Protein AF-Q08NF1-F1 (afdb_monomer_lite)

Structure (mmCIF, N/CA/C/O backbone):
data_AF-Q08NF1-F1
#
_entry.id   AF-Q08NF1-F1
#
loop_
_atom_site.group_PDB
_atom_site.id
_atom_site.type_symbol
_atom_site.label_atom_id
_atom_site.label_alt_id
_atom_site.label_comp_id
_atom_site.label_asym_id
_atom_site.label_entity_id
_atom_site.label_seq_id
_atom_site.pdbx_PDB_ins_code
_atom_site.Cartn_x
_atom_site.Cartn_y
_atom_site.Cartn_z
_atom_site.occupancy
_atom_site.B_iso_or_equiv
_atom_site.auth_seq_id
_atom_site.auth_comp_id
_atom_site.auth_asym_id
_atom_site.auth_atom_id
_atom_site.pdbx_PDB_model_num
ATOM 1 N N . MET A 1 1 ? -5.063 -12.507 13.139 1.00 79.06 1 MET A N 1
ATOM 2 C CA . MET A 1 1 ? -4.798 -11.196 12.507 1.00 79.06 1 MET A CA 1
ATOM 3 C C . MET A 1 1 ? -5.946 -10.701 11.626 1.00 79.06 1 MET A C 1
ATOM 5 O O . MET A 1 1 ? -6.365 -9.580 11.875 1.00 79.06 1 MET A O 1
ATOM 9 N N . PRO A 1 2 ? -6.517 -11.485 10.685 1.00 74.12 2 PRO A N 1
ATOM 10 C CA . PRO A 1 2 ? -7.585 -10.998 9.791 1.00 74.12 2 PRO A CA 1
ATOM 11 C C . PRO A 1 2 ? -8.770 -10.371 10.543 1.00 74.12 2 PRO A C 1
ATOM 13 O O . PRO A 1 2 ? -9.081 -9.204 10.351 1.00 74.12 2 PRO A O 1
ATOM 16 N N . LYS A 1 3 ? -9.292 -11.087 11.550 1.00 80.00 3 LYS A N 1
ATOM 17 C CA . LYS A 1 3 ? -10.371 -10.603 12.429 1.00 80.00 3 LYS A CA 1
ATOM 18 C C . LYS A 1 3 ? -10.041 -9.314 13.198 1.00 80.00 3 LYS A C 1
ATOM 20 O O . LYS A 1 3 ? -10.950 -8.591 13.577 1.00 80.00 3 LYS A O 1
ATOM 25 N N . LEU A 1 4 ? -8.760 -9.037 13.472 1.00 79.88 4 LEU A N 1
ATOM 26 C CA . LEU A 1 4 ? -8.350 -7.822 14.190 1.00 79.88 4 LEU A CA 1
ATOM 27 C C . LEU A 1 4 ? -8.355 -6.612 13.249 1.00 79.88 4 LEU A C 1
ATOM 29 O O . LEU A 1 4 ? -8.907 -5.574 13.600 1.00 79.88 4 LEU A O 1
ATOM 33 N N . LEU A 1 5 ? -7.797 -6.780 12.044 1.00 78.44 5 LEU A N 1
ATOM 34 C CA . LEU A 1 5 ? -7.823 -5.763 10.988 1.00 78.44 5 LEU A CA 1
ATOM 35 C C . LEU A 1 5 ? -9.255 -5.424 10.556 1.00 78.44 5 LEU A C 1
ATOM 37 O O . LEU A 1 5 ? -9.542 -4.272 10.262 1.00 78.44 5 LEU A O 1
ATOM 41 N N . GLU A 1 6 ? -10.157 -6.406 10.559 1.00 86.44 6 GLU A N 1
ATOM 42 C CA . GLU A 1 6 ? -11.576 -6.207 10.234 1.00 86.44 6 GLU A CA 1
ATOM 43 C C . GLU A 1 6 ? -12.362 -5.517 11.360 1.00 86.44 6 GLU A C 1
ATOM 45 O O . GLU A 1 6 ? -13.290 -4.757 11.089 1.00 86.44 6 GLU A O 1
ATOM 50 N N . ALA A 1 7 ? -11.994 -5.742 12.626 1.00 87.44 7 ALA A N 1
ATOM 51 C CA . ALA A 1 7 ? -12.702 -5.167 13.770 1.00 87.44 7 ALA A CA 1
ATOM 52 C C . ALA A 1 7 ? -12.366 -3.686 14.011 1.00 87.44 7 ALA A C 1
ATOM 54 O O . ALA A 1 7 ? -13.230 -2.916 14.434 1.00 87.44 7 ALA A O 1
ATOM 55 N N . PHE A 1 8 ? -11.122 -3.273 13.754 1.00 89.25 8 PHE A N 1
ATOM 56 C CA . PHE A 1 8 ? -10.662 -1.920 14.073 1.00 89.25 8 PHE A CA 1
ATOM 57 C C . PHE A 1 8 ? -11.445 -0.803 13.346 1.00 89.25 8 PHE A C 1
ATOM 59 O O . PHE A 1 8 ? -11.849 0.148 14.017 1.00 89.25 8 PHE A O 1
ATOM 66 N N . PRO A 1 9 ? -11.760 -0.901 12.035 1.00 90.00 9 PRO A N 1
ATOM 67 C CA . PRO A 1 9 ? -12.570 0.106 11.348 1.00 90.00 9 PRO A CA 1
ATOM 68 C C . PRO A 1 9 ? -13.959 0.318 11.958 1.00 90.00 9 PRO A C 1
ATOM 70 O O . PRO A 1 9 ? -14.413 1.457 12.060 1.00 90.00 9 PRO A O 1
ATOM 73 N N . ALA A 1 10 ? -14.617 -0.751 12.416 1.00 88.44 10 ALA A N 1
ATOM 74 C CA . ALA A 1 10 ? -15.920 -0.643 13.070 1.00 88.44 10 ALA A CA 1
ATOM 75 C C . ALA A 1 10 ? -15.822 0.106 14.411 1.00 88.44 10 ALA A C 1
ATOM 77 O O . ALA A 1 10 ? -16.660 0.958 14.710 1.00 88.44 10 ALA A O 1
ATOM 78 N N . LEU A 1 11 ? -14.767 -0.153 15.194 1.00 87.50 11 LEU A N 1
ATOM 79 C CA . LEU A 1 11 ? -14.497 0.584 16.433 1.00 87.50 11 LEU A CA 1
ATOM 80 C C . LEU A 1 11 ? -14.194 2.059 16.156 1.00 87.50 11 LEU A C 1
ATOM 82 O O . LEU A 1 11 ? -14.712 2.929 16.852 1.00 87.50 11 LEU A O 1
ATOM 86 N N . ALA A 1 12 ? -13.409 2.348 15.116 1.00 88.88 12 ALA A N 1
ATOM 87 C CA . ALA A 1 12 ? -13.078 3.714 14.731 1.00 88.88 12 ALA A CA 1
ATOM 88 C C . ALA A 1 12 ? -14.326 4.539 14.381 1.00 88.88 12 ALA A C 1
ATOM 90 O O . ALA A 1 12 ? -14.479 5.668 14.848 1.00 88.88 12 ALA A O 1
ATOM 91 N N . GLN A 1 13 ? -15.253 3.953 13.620 1.00 88.38 13 GLN A N 1
ATOM 92 C CA . GLN A 1 13 ? -16.535 4.584 13.301 1.00 88.38 13 GLN A CA 1
ATOM 93 C C . GLN A 1 13 ? -17.385 4.814 14.556 1.00 88.38 13 GLN A C 1
ATOM 95 O O . GLN A 1 13 ? -17.921 5.907 14.737 1.00 88.38 13 GLN A O 1
ATOM 100 N N . ALA A 1 14 ? -17.469 3.820 15.447 1.00 86.75 14 ALA A N 1
ATOM 101 C CA . ALA A 1 14 ? -18.217 3.940 16.697 1.00 86.75 14 ALA A CA 1
ATOM 102 C C . ALA A 1 14 ? -17.658 5.039 17.618 1.00 86.75 14 ALA A C 1
ATOM 104 O O . ALA A 1 14 ? -18.428 5.745 18.266 1.00 86.75 14 ALA A O 1
ATOM 105 N N . ILE A 1 15 ? -16.333 5.217 17.658 1.00 86.44 15 ILE A N 1
ATOM 106 C CA . ILE A 1 15 ? -15.679 6.290 18.421 1.00 86.44 15 ILE A CA 1
ATOM 107 C C . ILE A 1 15 ? -15.952 7.657 17.782 1.00 86.44 15 ILE A C 1
ATOM 109 O O . ILE A 1 15 ? -16.313 8.590 18.496 1.00 86.44 15 ILE A O 1
ATOM 113 N N . ARG A 1 16 ? -15.790 7.789 16.456 1.00 85.69 16 ARG A N 1
ATOM 114 C CA . ARG A 1 16 ? -15.903 9.086 15.764 1.00 85.69 16 ARG A CA 1
ATOM 115 C C . ARG A 1 16 ? -17.332 9.614 15.713 1.00 85.69 16 ARG A C 1
ATOM 117 O O . ARG A 1 16 ? -17.536 10.809 15.901 1.00 85.69 16 ARG A O 1
ATOM 124 N N . TYR A 1 17 ? -18.299 8.750 15.422 1.00 83.38 17 TYR A N 1
ATOM 125 C CA . TYR A 1 17 ? -19.695 9.155 15.235 1.00 83.38 17 TYR A CA 1
ATOM 126 C C . TYR A 1 17 ? -20.553 8.951 16.488 1.00 83.38 17 TYR A C 1
ATOM 128 O O . TYR A 1 17 ? -21.662 9.478 16.567 1.00 83.38 17 TYR A O 1
ATOM 136 N N . GLY A 1 18 ? -20.033 8.231 17.486 1.00 72.56 18 GLY A N 1
ATOM 137 C CA . GLY A 1 18 ? -20.757 7.909 18.706 1.00 72.56 18 GLY A CA 1
ATOM 138 C C . GLY A 1 18 ? -21.929 6.952 18.472 1.00 72.56 18 GLY A C 1
ATOM 139 O O . GLY A 1 18 ? -22.186 6.461 17.374 1.00 72.56 18 GLY A O 1
ATOM 140 N N . SER A 1 19 ? -22.661 6.675 19.547 1.00 64.50 19 SER A N 1
ATOM 141 C CA . SER A 1 19 ? -23.920 5.929 19.512 1.00 64.50 19 SER A CA 1
ATOM 142 C C . SER A 1 19 ? -25.080 6.886 19.761 1.00 64.50 19 SER A C 1
ATOM 144 O O . SER A 1 19 ? -24.990 7.751 20.634 1.00 64.50 19 SER A O 1
ATOM 146 N N . VAL A 1 20 ? -26.211 6.665 19.079 1.00 64.31 20 VAL A N 1
ATOM 147 C CA . VAL A 1 20 ? -27.485 7.389 19.290 1.00 64.31 20 VAL A CA 1
ATOM 148 C C . VAL A 1 20 ? -27.920 7.369 20.771 1.00 64.31 20 VA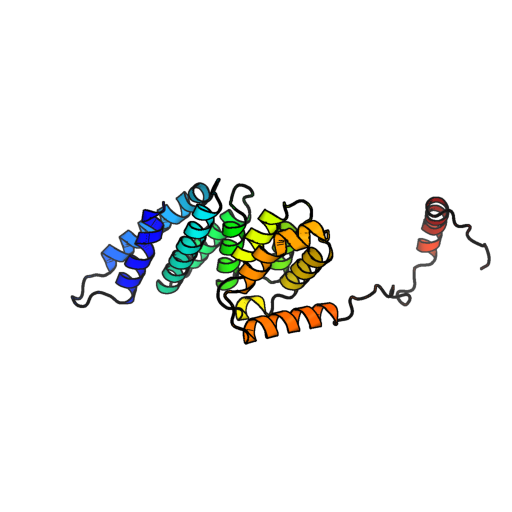L A C 1
ATOM 150 O O . VAL A 1 20 ? -28.697 8.210 21.208 1.00 64.31 20 VAL A O 1
ATOM 153 N N . ARG A 1 21 ? -27.391 6.429 21.570 1.00 65.50 21 ARG A N 1
ATOM 154 C CA . ARG A 1 21 ? -27.700 6.231 22.995 1.00 65.50 21 ARG A CA 1
ATOM 155 C C . ARG A 1 21 ? -26.688 6.857 23.975 1.00 65.50 21 ARG A C 1
ATOM 157 O O . ARG A 1 21 ? -26.685 6.457 25.132 1.00 65.50 21 ARG A O 1
ATOM 164 N N . GLN A 1 22 ? -25.825 7.787 23.542 1.00 61.44 22 GLN A N 1
ATOM 165 C CA . GLN A 1 22 ? -24.801 8.441 24.389 1.00 61.44 22 GLN A CA 1
ATOM 166 C C . GLN A 1 22 ? -23.898 7.453 25.159 1.00 61.44 22 GLN A C 1
ATOM 168 O O . GLN A 1 22 ? -23.538 7.676 26.314 1.00 61.44 22 GLN A O 1
ATOM 173 N N . THR A 1 23 ? -23.529 6.328 24.541 1.00 63.56 23 THR A N 1
ATOM 174 C CA . THR A 1 23 ? -22.590 5.383 25.162 1.00 63.56 23 THR A CA 1
ATOM 175 C C . THR A 1 23 ? -21.248 6.083 25.417 1.00 63.56 23 THR A C 1
ATOM 177 O O . THR A 1 23 ? -20.723 6.693 24.482 1.00 63.56 23 THR A O 1
ATOM 180 N N . PRO A 1 24 ? -20.666 5.993 26.631 1.00 69.38 24 PRO A N 1
ATOM 181 C CA . PRO A 1 24 ? -19.347 6.554 26.894 1.00 69.38 24 PRO A CA 1
ATOM 182 C C . PRO A 1 24 ? -18.331 5.947 25.922 1.00 69.38 24 PRO A C 1
ATOM 184 O O . PRO A 1 24 ? -18.188 4.727 25.853 1.00 69.38 24 PRO A O 1
ATOM 187 N N . THR A 1 25 ? -17.631 6.782 25.159 1.00 76.12 25 THR A N 1
ATOM 188 C CA . THR A 1 25 ? -16.652 6.341 24.150 1.00 76.12 25 THR A CA 1
ATOM 189 C C . THR A 1 25 ? -15.290 6.002 24.755 1.00 76.12 25 THR A C 1
ATOM 191 O O . THR A 1 25 ? -14.505 5.300 24.121 1.00 76.12 25 THR A O 1
ATOM 194 N N . ALA A 1 26 ? -15.015 6.420 25.996 1.00 79.94 26 ALA A N 1
ATOM 195 C CA . ALA A 1 26 ? -13.729 6.194 26.660 1.00 79.94 26 ALA A CA 1
ATOM 196 C C . ALA A 1 26 ? -13.347 4.700 26.815 1.00 79.94 26 ALA A C 1
ATOM 198 O O . ALA A 1 26 ? -12.222 4.350 26.459 1.00 79.94 26 ALA A O 1
ATOM 199 N N . PRO A 1 27 ? -14.241 3.779 27.240 1.00 83.62 27 PRO A N 1
ATOM 200 C CA . PRO A 1 27 ? -13.923 2.347 27.271 1.00 83.62 27 PRO A CA 1
ATOM 201 C C . PRO A 1 27 ? -13.645 1.761 25.880 1.00 83.62 27 PRO A C 1
ATOM 203 O O . PRO A 1 27 ? -12.798 0.886 25.729 1.00 83.62 27 PRO A O 1
ATOM 206 N N . ILE A 1 28 ? -14.342 2.255 24.852 1.00 84.25 28 ILE A N 1
ATOM 207 C CA . ILE A 1 28 ? -14.178 1.801 23.464 1.00 84.25 28 ILE A CA 1
ATOM 208 C C . ILE A 1 28 ? -12.826 2.269 22.915 1.00 84.25 28 ILE A C 1
ATOM 210 O O . ILE A 1 28 ? -12.147 1.504 22.232 1.00 84.25 28 ILE A O 1
ATOM 214 N N . LEU A 1 29 ? -12.406 3.489 23.260 1.00 84.94 29 LEU A N 1
ATOM 215 C CA . LEU A 1 29 ? -11.100 4.023 22.890 1.00 84.94 29 LEU A CA 1
ATOM 216 C C . LEU A 1 29 ? -9.958 3.182 23.477 1.00 84.94 29 LEU A C 1
ATOM 218 O O . LEU A 1 29 ? -9.062 2.800 22.733 1.00 84.94 29 LEU A O 1
ATOM 222 N N . ALA A 1 30 ? -10.033 2.807 24.758 1.00 86.75 30 ALA A N 1
ATOM 223 C CA . ALA A 1 30 ? -9.022 1.952 25.389 1.00 86.75 30 ALA A CA 1
ATOM 224 C C . ALA A 1 30 ? -8.914 0.569 24.713 1.00 86.75 30 ALA A C 1
ATOM 226 O O . ALA A 1 30 ? -7.819 0.044 24.507 1.00 86.75 30 ALA A O 1
ATOM 227 N N . ILE A 1 31 ? -10.049 -0.016 24.309 1.00 89.56 31 ILE A N 1
ATOM 228 C CA . ILE A 1 31 ? -10.067 -1.271 23.540 1.00 89.56 31 ILE A CA 1
ATOM 229 C C . ILE A 1 31 ? -9.430 -1.069 22.161 1.00 89.56 31 ILE A C 1
ATOM 231 O O . ILE A 1 31 ? -8.648 -1.913 21.719 1.00 89.56 31 ILE A O 1
ATOM 235 N N . ALA A 1 32 ? -9.750 0.033 21.479 1.00 88.75 32 ALA A N 1
ATOM 236 C CA . ALA A 1 32 ? -9.180 0.349 20.175 1.00 88.75 32 ALA A CA 1
ATOM 237 C C . ALA A 1 32 ? -7.658 0.550 20.254 1.00 88.75 32 ALA A C 1
ATOM 239 O O . ALA A 1 32 ? -6.950 0.057 19.384 1.00 88.75 32 ALA A O 1
ATOM 240 N N . GLU A 1 33 ? -7.142 1.192 21.304 1.00 89.62 33 GLU A N 1
ATOM 241 C CA . GLU A 1 33 ? -5.700 1.364 21.529 1.00 89.62 33 GLU A CA 1
ATOM 242 C C . GLU A 1 33 ? -4.986 0.025 21.721 1.00 89.62 33 GLU A C 1
ATOM 244 O O . GLU A 1 33 ? -4.057 -0.287 20.975 1.00 89.62 33 GLU A O 1
ATOM 249 N N . GLY A 1 34 ? -5.484 -0.832 22.619 1.00 91.25 34 GLY A N 1
ATOM 250 C CA . GLY A 1 34 ? -4.910 -2.168 22.803 1.00 91.25 34 GLY A CA 1
ATOM 251 C C . GLY A 1 34 ? -5.015 -3.046 21.547 1.00 91.25 34 GLY A C 1
ATOM 252 O O . GLY A 1 34 ? -4.134 -3.864 21.269 1.00 91.25 34 GLY A O 1
ATOM 253 N N . LEU A 1 35 ? -6.076 -2.885 20.748 1.00 92.44 35 LEU A N 1
ATOM 254 C CA . LEU A 1 35 ? -6.216 -3.575 19.465 1.00 92.44 35 LEU A CA 1
ATOM 255 C C . LEU A 1 35 ? -5.206 -3.057 18.434 1.00 92.44 35 LEU A C 1
ATOM 257 O O . LEU A 1 35 ? -4.596 -3.862 17.729 1.00 92.44 35 LEU A O 1
ATOM 261 N N . PHE A 1 36 ? -5.018 -1.740 18.363 1.00 93.56 36 PHE A N 1
ATOM 262 C CA . PHE A 1 36 ? -4.070 -1.092 17.465 1.00 93.56 36 PHE A CA 1
ATOM 263 C C . PHE A 1 36 ?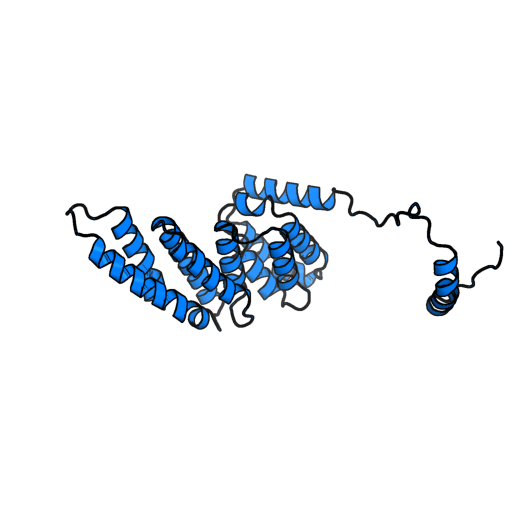 -2.647 -1.597 17.709 1.00 93.56 36 PHE A C 1
ATOM 265 O O . PHE A 1 36 ? -2.014 -2.085 16.776 1.00 93.56 36 PHE A O 1
ATOM 272 N N . GLU A 1 37 ? -2.181 -1.601 18.960 1.00 93.81 37 GLU A N 1
ATOM 273 C CA . GLU A 1 37 ? -0.849 -2.103 19.326 1.00 93.81 37 GLU A CA 1
ATOM 274 C C . GLU A 1 37 ? -0.638 -3.562 18.896 1.00 93.81 37 GLU A C 1
ATOM 276 O O . GLU A 1 37 ? 0.372 -3.911 18.281 1.00 93.81 37 GLU A O 1
ATOM 281 N N . ARG A 1 38 ? -1.628 -4.430 19.142 1.00 95.25 38 ARG A N 1
ATOM 282 C CA . ARG A 1 38 ? -1.570 -5.844 18.729 1.00 95.25 38 ARG A CA 1
ATOM 283 C C . ARG A 1 38 ? -1.528 -6.001 17.213 1.00 95.25 38 ARG A C 1
ATOM 285 O O . ARG A 1 38 ? -0.873 -6.924 16.719 1.00 95.25 38 ARG A O 1
ATOM 292 N N . ILE A 1 39 ? -2.225 -5.132 16.480 1.00 94.62 39 ILE A N 1
ATOM 293 C CA . ILE A 1 39 ? -2.157 -5.105 15.019 1.00 94.62 39 ILE A CA 1
ATOM 294 C C . ILE A 1 39 ? -0.754 -4.690 14.580 1.00 94.62 39 ILE A C 1
ATOM 296 O O . ILE A 1 39 ? -0.168 -5.416 13.784 1.00 94.62 39 ILE A O 1
ATOM 300 N N . LEU A 1 40 ? -0.183 -3.608 15.120 1.00 94.88 40 LEU A N 1
ATOM 301 C CA . LEU A 1 40 ? 1.167 -3.160 14.755 1.00 94.88 40 LEU A CA 1
ATOM 302 C C . LEU A 1 40 ? 2.215 -4.262 14.957 1.00 94.88 40 LEU A C 1
ATOM 304 O O . LEU A 1 40 ? 3.033 -4.507 14.072 1.00 94.88 40 LEU A O 1
ATOM 308 N N . ILE A 1 41 ? 2.149 -4.973 16.086 1.00 94.12 41 ILE A N 1
ATOM 309 C CA . ILE A 1 41 ? 3.086 -6.055 16.418 1.00 94.12 41 ILE A CA 1
ATOM 310 C C . ILE A 1 41 ? 2.924 -7.247 15.467 1.00 94.12 41 ILE A C 1
ATOM 312 O O . ILE A 1 41 ? 3.908 -7.809 14.985 1.00 94.12 41 ILE A O 1
ATOM 316 N N . GLY A 1 42 ? 1.686 -7.668 15.201 1.00 93.56 42 GLY A N 1
ATOM 317 C CA . GLY A 1 42 ? 1.432 -8.889 14.439 1.00 93.56 42 GLY A CA 1
ATOM 318 C C . GLY A 1 42 ? 1.325 -8.695 12.924 1.00 93.56 42 GLY A C 1
ATOM 319 O O . GLY A 1 42 ? 1.351 -9.686 12.190 1.00 93.56 42 GLY A O 1
ATOM 320 N N . LEU A 1 43 ? 1.197 -7.458 12.436 1.00 94.12 43 LEU A N 1
ATOM 321 C CA . LEU A 1 43 ? 1.021 -7.166 11.014 1.00 94.12 43 LEU A CA 1
ATOM 322 C C . LEU A 1 43 ? 2.171 -7.709 10.153 1.00 94.12 43 LEU A C 1
ATOM 324 O O . LEU A 1 43 ? 1.873 -8.383 9.165 1.00 94.12 43 LEU A O 1
ATOM 328 N N . PRO A 1 44 ? 3.457 -7.505 10.502 1.00 91.75 44 PRO A N 1
ATOM 329 C CA . PRO A 1 44 ? 4.543 -7.913 9.625 1.00 91.75 44 PRO A CA 1
ATOM 330 C C . PRO A 1 44 ? 4.609 -9.427 9.399 1.00 91.75 44 PRO A C 1
ATOM 332 O O . PRO A 1 44 ? 4.809 -9.856 8.268 1.00 91.75 44 PRO A O 1
ATOM 335 N N . GLY A 1 45 ? 4.388 -10.237 10.441 1.00 92.19 45 GLY A N 1
ATOM 336 C CA . GLY A 1 45 ? 4.339 -11.701 10.317 1.00 92.19 45 GLY A CA 1
ATOM 337 C C . GLY A 1 45 ? 3.071 -12.208 9.628 1.00 92.19 45 GLY A C 1
ATOM 338 O O . GLY A 1 45 ? 3.077 -13.248 8.987 1.00 92.19 45 GLY A O 1
ATOM 339 N N . ALA A 1 46 ? 1.972 -11.457 9.699 1.00 93.00 46 ALA A N 1
ATOM 340 C CA . ALA A 1 46 ? 0.742 -11.824 9.010 1.00 93.00 46 ALA A CA 1
ATOM 341 C C . ALA A 1 46 ? 0.763 -11.506 7.506 1.00 93.00 46 ALA A C 1
ATOM 343 O O . ALA A 1 46 ? -0.217 -11.822 6.830 1.00 93.00 46 ALA A O 1
ATOM 344 N N . CYS A 1 47 ? 1.786 -10.801 7.016 1.00 95.75 47 CYS A N 1
ATOM 345 C CA . CYS A 1 47 ? 1.939 -10.387 5.619 1.00 95.75 47 CYS A CA 1
ATOM 346 C C . CYS A 1 47 ? 3.010 -11.189 4.859 1.00 95.75 47 CYS A C 1
ATOM 348 O O . CYS A 1 47 ? 3.238 -10.920 3.682 1.00 95.75 47 CYS A O 1
ATOM 350 N N . THR A 1 48 ? 3.684 -12.138 5.510 1.00 94.06 48 THR A N 1
ATOM 351 C CA . THR A 1 48 ? 4.681 -13.006 4.867 1.00 94.06 48 THR A CA 1
ATOM 352 C C . THR A 1 48 ? 4.030 -14.226 4.227 1.00 94.06 48 THR A C 1
ATOM 354 O O . THR A 1 48 ? 3.044 -14.734 4.761 1.00 94.06 48 THR A O 1
ATOM 357 N N . SER A 1 49 ? 4.623 -14.724 3.138 1.00 91.50 49 SER A N 1
ATOM 358 C CA . SER A 1 49 ? 4.227 -15.983 2.478 1.00 91.50 49 SER A CA 1
ATOM 359 C C . SER A 1 49 ? 2.751 -16.037 2.058 1.00 91.50 49 SER A C 1
ATOM 361 O O . SER A 1 49 ? 2.103 -17.074 2.182 1.00 91.50 49 SER A O 1
ATOM 363 N N . LEU A 1 50 ? 2.213 -14.904 1.601 1.00 95.00 50 LEU A N 1
ATOM 364 C CA . LEU A 1 50 ? 0.870 -14.830 1.028 1.00 95.00 50 LEU A CA 1
ATOM 365 C C . LEU A 1 50 ? 0.904 -15.270 -0.439 1.00 95.00 50 LEU A C 1
ATOM 367 O O . LEU A 1 50 ? 1.834 -14.905 -1.160 1.00 95.00 50 LEU A O 1
ATOM 371 N N . ASP A 1 51 ? -0.124 -15.997 -0.864 1.00 94.94 51 ASP A N 1
ATOM 372 C CA . ASP A 1 51 ? -0.453 -16.162 -2.281 1.00 94.94 51 ASP A CA 1
ATOM 373 C C . ASP A 1 51 ? -1.147 -14.901 -2.840 1.00 94.94 51 ASP A C 1
ATOM 375 O O . ASP A 1 51 ? -1.392 -13.931 -2.110 1.00 94.94 51 ASP A O 1
ATOM 379 N N . ASP A 1 52 ? -1.446 -14.903 -4.142 1.00 92.31 52 ASP A N 1
ATOM 380 C CA . ASP A 1 52 ? -2.048 -13.762 -4.841 1.00 92.31 52 ASP A CA 1
ATOM 381 C C . ASP A 1 52 ? -3.400 -13.346 -4.232 1.00 92.31 52 ASP A C 1
ATOM 383 O O . ASP A 1 52 ? -3.629 -12.162 -3.953 1.00 92.31 52 ASP A O 1
ATOM 387 N N . ASP A 1 53 ? -4.290 -14.305 -3.966 1.00 94.81 53 ASP A N 1
ATOM 388 C CA . ASP A 1 53 ? -5.631 -14.040 -3.433 1.00 94.81 53 ASP A CA 1
ATOM 389 C C . ASP A 1 53 ? -5.565 -13.476 -2.006 1.00 94.81 53 ASP A C 1
ATOM 391 O O . ASP A 1 53 ? -6.203 -12.462 -1.684 1.00 94.81 53 ASP A O 1
ATOM 395 N N . ALA A 1 54 ? -4.732 -14.070 -1.148 1.00 96.00 54 ALA A N 1
ATOM 396 C CA . ALA A 1 54 ? -4.509 -13.586 0.206 1.00 96.00 54 ALA A CA 1
ATOM 397 C C . ALA A 1 54 ? -3.820 -12.212 0.211 1.00 96.00 54 ALA A C 1
ATOM 399 O O . ALA A 1 54 ? -4.114 -11.377 1.076 1.00 96.00 54 ALA A O 1
ATOM 400 N N . ALA A 1 55 ? -2.941 -11.931 -0.756 1.00 96.25 55 ALA A N 1
ATOM 401 C CA . ALA A 1 55 ? -2.339 -10.615 -0.933 1.00 96.25 55 ALA A CA 1
ATOM 402 C C . ALA A 1 55 ? -3.387 -9.560 -1.320 1.00 96.25 55 ALA A C 1
ATOM 404 O O . ALA A 1 55 ? -3.386 -8.462 -0.751 1.00 96.25 55 ALA A O 1
ATOM 405 N N . HIS A 1 56 ? -4.322 -9.889 -2.217 1.00 94.69 56 HIS A N 1
ATOM 406 C CA . HIS A 1 56 ? -5.435 -9.006 -2.574 1.00 94.69 56 HIS A CA 1
ATOM 407 C C . HIS A 1 56 ? -6.346 -8.714 -1.378 1.00 94.69 56 HIS A C 1
ATOM 409 O O . HIS A 1 56 ? -6.653 -7.546 -1.115 1.00 94.69 56 HIS A O 1
ATOM 415 N N . GLN A 1 57 ? -6.719 -9.737 -0.604 1.00 95.69 57 GLN A N 1
ATOM 416 C CA . GLN A 1 57 ? -7.492 -9.545 0.625 1.00 95.69 57 GLN A CA 1
ATOM 417 C C . GLN A 1 57 ? -6.727 -8.674 1.632 1.00 95.69 57 GLN A C 1
ATOM 419 O O . GLN A 1 57 ? -7.296 -7.764 2.244 1.00 95.69 57 GLN A O 1
ATOM 424 N N . ARG A 1 58 ? -5.416 -8.905 1.786 1.00 95.88 58 ARG A N 1
ATOM 425 C CA . ARG A 1 58 ? -4.588 -8.125 2.708 1.00 95.88 58 ARG A CA 1
ATOM 426 C C . ARG A 1 58 ? -4.472 -6.666 2.287 1.00 95.88 58 ARG A C 1
ATOM 428 O O . ARG A 1 58 ? -4.512 -5.794 3.153 1.00 95.88 58 ARG A O 1
ATOM 435 N N . ARG A 1 59 ? -4.367 -6.380 0.987 1.00 95.81 59 ARG A N 1
ATOM 436 C CA . ARG A 1 59 ? -4.391 -5.005 0.465 1.00 95.81 59 ARG A CA 1
ATOM 437 C C . ARG A 1 59 ? -5.648 -4.263 0.919 1.00 95.81 59 ARG A C 1
ATOM 439 O O . ARG A 1 59 ? -5.542 -3.118 1.353 1.00 95.81 59 ARG A O 1
ATOM 446 N N . GLU A 1 60 ? -6.810 -4.906 0.850 1.00 95.31 60 GLU A N 1
ATOM 447 C CA . GLU A 1 60 ? -8.071 -4.275 1.251 1.00 95.31 60 GLU A CA 1
ATOM 448 C C . GLU A 1 60 ? -8.144 -4.040 2.765 1.00 95.31 60 GLU A C 1
ATOM 450 O O . GLU A 1 60 ? -8.476 -2.944 3.215 1.00 95.31 60 GLU A O 1
ATOM 455 N N . GLN A 1 61 ? -7.715 -5.020 3.563 1.00 95.62 61 GLN A N 1
ATOM 456 C CA . GLN A 1 61 ? -7.619 -4.873 5.018 1.00 95.62 61 GLN A CA 1
ATOM 457 C C . GLN A 1 61 ? -6.680 -3.724 5.426 1.00 95.62 61 GLN A C 1
ATOM 459 O O . GLN A 1 61 ? -7.004 -2.954 6.331 1.00 95.62 61 GLN A O 1
ATOM 464 N N . LEU A 1 62 ? -5.536 -3.567 4.748 1.00 96.38 62 LEU A N 1
ATOM 465 C CA . LEU A 1 62 ? -4.612 -2.452 4.984 1.00 96.38 62 LEU A CA 1
ATOM 466 C C . LEU A 1 62 ? -5.243 -1.097 4.647 1.00 96.38 62 LEU A C 1
ATOM 468 O O . LEU A 1 62 ? -5.045 -0.136 5.390 1.00 96.38 62 LEU A O 1
ATOM 472 N N . ARG A 1 63 ? -6.016 -1.016 3.559 1.00 95.25 63 ARG A N 1
ATOM 473 C CA . ARG A 1 63 ? -6.724 0.208 3.163 1.00 95.25 63 ARG A CA 1
ATOM 474 C C . ARG A 1 63 ? -7.791 0.596 4.185 1.00 95.25 63 ARG A C 1
ATOM 476 O O . ARG A 1 63 ? -7.835 1.751 4.604 1.00 95.25 63 ARG A O 1
ATOM 483 N N . ALA A 1 64 ? -8.605 -0.363 4.622 1.00 94.94 64 ALA A N 1
ATOM 484 C CA . ALA A 1 64 ? -9.624 -0.138 5.645 1.00 94.94 64 ALA A CA 1
ATOM 485 C C . ALA A 1 64 ? -9.001 0.310 6.977 1.00 94.94 64 ALA A C 1
ATOM 487 O O . ALA A 1 64 ? -9.469 1.266 7.597 1.00 94.94 64 ALA A O 1
ATOM 488 N N . MET A 1 65 ? -7.899 -0.330 7.381 1.00 94.69 65 MET A N 1
ATOM 489 C CA . MET A 1 65 ? -7.132 0.052 8.566 1.00 94.69 65 MET A CA 1
ATOM 490 C C . MET A 1 65 ? -6.574 1.474 8.447 1.00 94.69 65 MET A C 1
ATOM 492 O O . MET A 1 65 ? -6.702 2.268 9.374 1.00 94.69 65 MET A O 1
ATOM 496 N N . HIS A 1 66 ? -5.999 1.824 7.296 1.00 94.81 66 HIS A N 1
ATOM 497 C CA . HIS A 1 66 ? -5.462 3.158 7.055 1.00 94.81 66 HIS A CA 1
ATOM 498 C C . HIS A 1 66 ? -6.537 4.250 7.162 1.00 94.81 66 HIS A C 1
ATOM 500 O O . HIS A 1 66 ? -6.323 5.250 7.846 1.00 94.81 66 HIS A O 1
ATOM 506 N N . ALA A 1 67 ? -7.714 4.027 6.568 1.00 93.19 67 ALA A N 1
ATOM 507 C CA . ALA A 1 67 ? -8.850 4.938 6.690 1.00 93.19 67 ALA A CA 1
ATOM 508 C C . ALA A 1 67 ? -9.323 5.083 8.148 1.00 93.19 67 ALA A C 1
ATOM 510 O O . ALA A 1 67 ? -9.620 6.187 8.599 1.00 93.19 67 ALA A O 1
ATOM 511 N N . ALA A 1 68 ? -9.344 3.985 8.908 1.00 93.06 68 ALA A N 1
ATOM 512 C CA . ALA A 1 68 ? -9.708 3.995 10.322 1.00 93.06 68 ALA A CA 1
ATOM 513 C C . ALA A 1 68 ? -8.701 4.768 11.193 1.00 93.06 68 ALA A C 1
ATOM 515 O O . ALA A 1 68 ? -9.104 5.510 12.086 1.00 93.06 68 ALA A O 1
ATOM 516 N N . VAL A 1 69 ? -7.398 4.633 10.917 1.00 92.69 69 VAL A N 1
ATOM 517 C CA . VAL A 1 69 ? -6.343 5.407 11.594 1.00 92.69 69 VAL A CA 1
ATOM 518 C C . VAL A 1 69 ? -6.493 6.899 11.298 1.00 92.69 69 VAL A C 1
ATOM 520 O O . VAL A 1 69 ? -6.427 7.703 12.225 1.00 92.69 69 VAL A O 1
ATOM 523 N N . ALA A 1 70 ? -6.751 7.269 10.040 1.00 90.56 70 ALA A N 1
ATOM 524 C CA . ALA A 1 70 ? -6.987 8.660 9.655 1.00 90.56 70 ALA A CA 1
ATOM 525 C C . ALA A 1 70 ? -8.242 9.253 10.327 1.00 90.56 70 ALA A C 1
ATOM 527 O O . ALA A 1 70 ? -8.248 10.425 10.696 1.00 90.56 70 ALA A O 1
ATOM 528 N N . LEU A 1 71 ? -9.286 8.441 10.532 1.00 90.12 71 LEU A N 1
ATOM 529 C CA . LEU A 1 71 ? -10.544 8.862 11.158 1.00 90.12 71 LEU A CA 1
ATOM 530 C C . LEU A 1 71 ? -10.397 9.219 12.648 1.00 90.12 71 LEU A C 1
ATOM 532 O O . LEU A 1 71 ? -11.122 10.076 13.152 1.00 90.12 71 LEU A O 1
ATOM 536 N N . LEU A 1 72 ? -9.491 8.543 13.358 1.00 85.56 72 LEU A N 1
ATOM 537 C CA . LEU A 1 72 ? -9.320 8.650 14.811 1.00 85.56 72 LEU A CA 1
ATOM 538 C C . LEU A 1 72 ? -8.341 9.744 15.264 1.00 85.56 72 LEU A C 1
ATOM 540 O O . LEU A 1 72 ? -7.920 9.687 16.416 1.00 85.56 72 LEU A O 1
ATOM 544 N N . GLU A 1 73 ? -7.988 10.688 14.380 1.00 70.50 73 GLU A N 1
ATOM 545 C CA . GLU A 1 73 ? -7.218 11.926 14.630 1.00 70.50 73 GLU A CA 1
ATOM 546 C C . GLU A 1 73 ? -6.255 11.861 15.843 1.00 70.50 73 GLU A C 1
ATOM 548 O O . GLU A 1 73 ? -6.639 12.061 16.993 1.00 70.50 73 GLU A O 1
ATOM 553 N N . GLY A 1 74 ? -4.965 11.606 15.598 1.00 66.56 74 GLY A N 1
ATOM 554 C CA . GLY A 1 74 ? -3.935 11.612 16.643 1.00 66.56 74 GLY A CA 1
ATOM 555 C C . GLY A 1 74 ? -2.546 11.318 16.077 1.00 66.56 74 GLY A C 1
ATOM 556 O O . GLY A 1 74 ? -2.361 10.313 15.391 1.00 66.56 74 GLY A O 1
ATOM 557 N N . GLY A 1 75 ? -1.575 12.198 16.348 1.00 67.31 75 GLY A N 1
ATOM 558 C CA . GLY A 1 75 ? -0.257 12.177 15.694 1.00 67.31 75 GLY A CA 1
ATOM 559 C C . GLY A 1 75 ? 0.516 10.868 15.881 1.00 67.31 75 GLY A C 1
ATOM 560 O O . GLY A 1 75 ? 1.007 10.299 14.909 1.00 67.31 75 GLY A O 1
ATOM 561 N N . THR A 1 76 ? 0.532 10.323 17.100 1.00 82.38 76 THR A N 1
ATOM 562 C CA . THR A 1 76 ? 1.304 9.111 17.424 1.00 82.38 76 THR A CA 1
ATOM 563 C C . THR A 1 76 ? 0.819 7.872 16.664 1.00 82.38 76 THR A C 1
ATOM 565 O O . THR A 1 76 ? 1.637 7.116 16.147 1.00 82.38 76 THR A O 1
ATOM 568 N N . ARG A 1 77 ? -0.500 7.684 16.482 1.00 89.25 77 ARG A N 1
ATOM 569 C CA . ARG A 1 77 ? -1.030 6.532 15.718 1.00 89.25 77 ARG A CA 1
ATOM 570 C C . ARG A 1 77 ? -0.665 6.595 14.241 1.00 89.25 77 ARG A C 1
ATOM 572 O O . ARG A 1 77 ? -0.371 5.558 13.653 1.00 89.25 77 ARG A O 1
ATOM 579 N N . ALA A 1 78 ? -0.687 7.780 13.633 1.00 89.44 78 ALA A N 1
ATOM 580 C CA . ALA A 1 78 ? -0.309 7.934 12.230 1.00 89.44 78 ALA A CA 1
ATOM 581 C C . ALA A 1 78 ? 1.180 7.608 12.014 1.00 89.44 78 ALA A C 1
ATOM 583 O O . ALA A 1 78 ? 1.528 6.916 11.055 1.00 89.44 78 ALA A O 1
ATOM 584 N N . GLU A 1 79 ? 2.043 8.047 12.932 1.00 91.06 79 GLU A N 1
ATOM 585 C CA . GLU A 1 79 ? 3.476 7.741 12.913 1.00 91.06 79 GLU A CA 1
ATOM 586 C C . GLU A 1 79 ? 3.748 6.246 13.110 1.00 91.06 79 GLU A C 1
ATOM 588 O O . GLU A 1 79 ? 4.483 5.643 12.327 1.00 91.06 79 GLU A O 1
ATOM 593 N N . ASP A 1 80 ? 3.127 5.620 14.109 1.00 93.88 80 ASP A N 1
ATOM 594 C CA . ASP A 1 80 ? 3.337 4.199 14.393 1.00 93.88 80 ASP A CA 1
ATOM 595 C C . ASP A 1 80 ? 2.758 3.299 13.296 1.00 93.88 80 ASP A C 1
ATOM 597 O O . ASP A 1 80 ? 3.373 2.299 12.912 1.00 93.88 80 ASP A O 1
ATOM 601 N N . TRP A 1 81 ? 1.630 3.697 12.701 1.00 95.38 81 TRP A N 1
ATOM 602 C CA . TRP A 1 81 ? 1.100 3.053 11.503 1.00 95.38 81 TRP A CA 1
ATOM 603 C C . TRP A 1 81 ? 2.067 3.175 10.319 1.00 95.38 81 TRP A C 1
ATOM 605 O O . TRP A 1 81 ? 2.354 2.176 9.658 1.00 95.38 81 TRP A O 1
ATOM 615 N N . SER A 1 82 ? 2.629 4.365 10.076 1.00 94.06 82 SER A N 1
ATOM 616 C CA . SER A 1 82 ? 3.633 4.580 9.025 1.00 94.06 82 SER A CA 1
ATOM 617 C C . SER A 1 82 ? 4.864 3.683 9.213 1.00 94.06 82 SER A C 1
ATOM 619 O O . SER A 1 82 ? 5.314 3.058 8.249 1.00 94.06 82 SER A O 1
ATOM 621 N N . LYS A 1 83 ? 5.367 3.540 10.449 1.00 94.69 83 LYS A N 1
ATOM 622 C CA . LYS A 1 83 ? 6.489 2.639 10.781 1.00 94.69 83 LYS A CA 1
ATOM 623 C C . LYS A 1 83 ? 6.149 1.170 10.513 1.00 94.69 83 LYS A C 1
ATOM 625 O O . LYS A 1 83 ? 6.965 0.437 9.956 1.00 94.69 83 LYS A O 1
ATOM 630 N N . ALA A 1 84 ? 4.942 0.725 10.866 1.00 95.81 84 ALA A N 1
ATOM 631 C CA . ALA A 1 84 ? 4.510 -0.643 10.577 1.00 95.81 84 ALA A CA 1
ATOM 632 C C . ALA A 1 84 ? 4.428 -0.912 9.065 1.00 95.81 84 ALA A C 1
ATOM 634 O O . ALA A 1 84 ? 4.889 -1.956 8.598 1.00 95.81 84 ALA A O 1
ATOM 635 N N . LEU A 1 85 ? 3.907 0.045 8.288 1.00 97.00 85 LEU A N 1
ATOM 636 C CA . LEU A 1 85 ? 3.883 -0.027 6.826 1.00 97.00 85 LEU A CA 1
ATOM 637 C C . LEU A 1 85 ? 5.295 -0.028 6.228 1.00 97.00 85 LEU A C 1
ATOM 639 O O . LEU A 1 85 ? 5.566 -0.781 5.295 1.00 97.00 85 LEU A O 1
ATOM 643 N N . GLU A 1 86 ? 6.215 0.770 6.770 1.00 95.94 86 GLU A N 1
ATOM 644 C CA . GLU A 1 86 ? 7.617 0.779 6.347 1.00 95.94 86 GLU A CA 1
ATOM 645 C C . GLU A 1 86 ? 8.254 -0.603 6.491 1.00 95.94 86 GLU A C 1
ATOM 647 O O . GLU A 1 86 ? 8.855 -1.108 5.536 1.00 95.94 86 GLU A O 1
ATOM 652 N N . GLY A 1 87 ? 8.025 -1.259 7.630 1.00 95.19 87 GLY A N 1
ATOM 653 C CA . GLY A 1 87 ? 8.480 -2.624 7.868 1.00 95.19 87 GLY A CA 1
ATOM 654 C C . GLY A 1 87 ? 7.964 -3.632 6.836 1.00 95.19 87 GLY A C 1
ATOM 655 O O . GLY A 1 87 ? 8.659 -4.605 6.552 1.00 95.19 87 GLY A O 1
ATOM 656 N N . LEU A 1 88 ? 6.790 -3.404 6.235 1.00 96.25 88 LEU A N 1
ATOM 657 C CA . LEU A 1 88 ? 6.284 -4.231 5.134 1.00 96.25 88 LEU A CA 1
ATOM 658 C C . LEU A 1 88 ? 7.016 -3.947 3.821 1.00 96.25 88 LEU A C 1
ATOM 660 O O . LEU A 1 88 ? 7.372 -4.885 3.117 1.00 96.25 88 LEU A O 1
ATOM 664 N N . THR A 1 89 ? 7.278 -2.677 3.495 1.00 94.56 89 THR A N 1
ATOM 665 C CA . THR A 1 89 ? 7.917 -2.292 2.219 1.00 94.56 89 THR A CA 1
ATOM 666 C C . THR A 1 89 ? 9.322 -2.877 2.033 1.00 94.56 89 THR A C 1
ATOM 668 O O . THR A 1 89 ? 9.729 -3.167 0.903 1.00 94.56 89 THR A O 1
ATOM 671 N N . GLN A 1 90 ? 10.047 -3.080 3.137 1.00 88.25 90 GLN A N 1
ATOM 672 C CA . GLN A 1 90 ? 11.456 -3.484 3.151 1.00 88.25 90 GLN A CA 1
ATOM 673 C C . GLN A 1 90 ? 11.682 -5.005 3.172 1.00 88.25 90 GLN A C 1
ATOM 675 O O . GLN A 1 90 ? 12.822 -5.439 3.033 1.00 88.25 90 GLN A O 1
ATOM 680 N N . ARG A 1 91 ? 10.636 -5.820 3.361 1.00 91.25 91 ARG A N 1
ATOM 681 C CA . ARG A 1 91 ? 10.761 -7.277 3.521 1.00 91.25 91 ARG A CA 1
ATOM 682 C C . ARG A 1 91 ? 10.470 -8.011 2.220 1.00 91.25 91 ARG A C 1
ATOM 684 O O . ARG A 1 91 ? 9.328 -8.018 1.775 1.00 91.25 91 ARG A O 1
ATOM 691 N N . ASP A 1 92 ? 11.461 -8.717 1.690 1.00 87.88 92 ASP A N 1
ATOM 692 C CA . ASP A 1 92 ? 11.313 -9.474 0.437 1.00 87.88 92 ASP A CA 1
ATOM 693 C C . ASP A 1 92 ? 10.373 -10.691 0.579 1.00 87.88 92 ASP A C 1
ATOM 695 O O . ASP A 1 92 ? 9.749 -11.111 -0.384 1.00 87.88 92 ASP A O 1
ATOM 699 N N . ALA A 1 93 ? 10.179 -11.213 1.798 1.00 92.25 93 ALA A N 1
ATOM 700 C CA . ALA A 1 93 ? 9.209 -12.283 2.077 1.00 92.25 93 ALA A CA 1
ATOM 701 C C . ALA A 1 93 ? 7.732 -11.823 2.048 1.00 92.25 93 ALA A C 1
ATOM 703 O O . ALA A 1 93 ? 6.823 -12.641 2.226 1.00 92.25 93 ALA A O 1
ATOM 704 N N . VAL A 1 94 ? 7.479 -10.517 1.902 1.00 95.88 94 VAL A N 1
ATOM 705 C CA . VAL A 1 94 ? 6.132 -9.947 1.769 1.00 95.88 94 VAL A CA 1
ATOM 706 C C . VAL A 1 94 ? 5.788 -9.846 0.290 1.00 95.88 94 VAL A C 1
ATOM 708 O O . VAL A 1 94 ? 6.572 -9.333 -0.502 1.00 95.88 94 VAL A O 1
ATOM 711 N N . HIS A 1 95 ? 4.579 -10.271 -0.067 1.00 96.19 95 HIS A N 1
ATOM 712 C CA . HIS A 1 95 ? 4.102 -10.246 -1.447 1.00 96.19 95 HIS A CA 1
ATOM 713 C C . HIS A 1 95 ? 4.225 -8.850 -2.089 1.00 96.19 95 HIS A C 1
ATOM 715 O O . HIS A 1 95 ? 3.856 -7.847 -1.464 1.00 96.19 95 HIS A O 1
ATOM 721 N N . GLY A 1 96 ? 4.670 -8.782 -3.352 1.00 95.31 96 GLY A N 1
ATOM 722 C CA . GLY A 1 96 ? 4.898 -7.527 -4.084 1.00 95.31 96 GLY A CA 1
ATOM 723 C C . GLY A 1 96 ? 3.705 -6.568 -4.014 1.00 95.31 96 GLY A C 1
ATOM 724 O O . GLY A 1 96 ? 3.863 -5.408 -3.635 1.00 95.31 96 GLY A O 1
ATOM 725 N N . LEU A 1 97 ? 2.489 -7.080 -4.240 1.00 95.88 97 LEU A N 1
ATOM 726 C CA . LEU A 1 97 ? 1.235 -6.318 -4.127 1.00 95.88 97 LEU A CA 1
ATOM 727 C C . LEU A 1 97 ? 1.043 -5.640 -2.760 1.00 95.88 97 LEU A C 1
ATOM 729 O O . LEU A 1 97 ? 0.646 -4.476 -2.688 1.00 95.88 97 LEU A O 1
ATOM 733 N N . VAL A 1 98 ? 1.351 -6.339 -1.665 1.00 97.38 98 VAL A N 1
ATOM 734 C CA . VAL A 1 98 ? 1.221 -5.794 -0.304 1.00 97.38 98 VAL A CA 1
ATOM 735 C C . VAL A 1 98 ? 2.308 -4.756 -0.033 1.00 97.38 98 VAL A C 1
ATOM 737 O O . VAL A 1 98 ? 2.024 -3.725 0.575 1.00 97.38 98 VAL A O 1
ATOM 740 N N . ARG A 1 99 ? 3.533 -4.976 -0.528 1.00 97.31 99 ARG A N 1
ATOM 741 C CA . ARG A 1 99 ? 4.636 -4.004 -0.431 1.00 97.31 99 ARG A CA 1
ATOM 742 C C . ARG A 1 99 ? 4.309 -2.705 -1.167 1.00 97.31 99 ARG A C 1
ATOM 744 O O . ARG A 1 99 ? 4.495 -1.628 -0.602 1.00 97.31 99 ARG A O 1
ATOM 751 N N . GLY A 1 100 ? 3.785 -2.800 -2.390 1.00 96.81 100 GLY A N 1
ATOM 752 C CA . GLY A 1 100 ? 3.346 -1.646 -3.174 1.00 96.81 100 GLY A CA 1
ATOM 753 C C . GLY A 1 100 ? 2.211 -0.888 -2.486 1.00 96.81 100 GLY A C 1
ATOM 754 O O . GLY A 1 100 ? 2.279 0.331 -2.335 1.00 96.81 100 GLY A O 1
ATOM 755 N N . ALA A 1 101 ? 1.209 -1.610 -1.976 1.00 97.12 101 ALA A N 1
ATOM 756 C CA . ALA A 1 101 ? 0.101 -1.013 -1.236 1.00 97.12 101 ALA A CA 1
ATOM 757 C C . ALA A 1 101 ? 0.567 -0.316 0.051 1.00 97.12 101 ALA A C 1
ATOM 759 O O . ALA A 1 101 ? 0.159 0.809 0.323 1.00 97.12 101 ALA A O 1
ATOM 760 N N . ALA A 1 102 ? 1.462 -0.935 0.824 1.00 97.50 102 ALA A N 1
ATOM 761 C CA . ALA A 1 102 ? 2.015 -0.320 2.026 1.00 97.50 102 ALA A CA 1
ATOM 762 C C . ALA A 1 102 ? 2.785 0.970 1.704 1.00 97.50 102 ALA A C 1
ATOM 764 O O . ALA A 1 102 ? 2.618 1.975 2.395 1.00 97.50 102 ALA A O 1
ATOM 765 N N . LEU A 1 103 ? 3.573 0.972 0.622 1.00 97.00 103 LEU A N 1
ATOM 766 C CA . LEU A 1 103 ? 4.257 2.173 0.151 1.00 97.00 103 LEU A CA 1
ATOM 767 C C . LEU A 1 103 ? 3.261 3.262 -0.260 1.00 97.00 103 LEU A C 1
ATOM 769 O O . LEU A 1 103 ? 3.424 4.410 0.143 1.00 97.00 103 LEU A O 1
ATOM 773 N N . ARG A 1 104 ? 2.198 2.905 -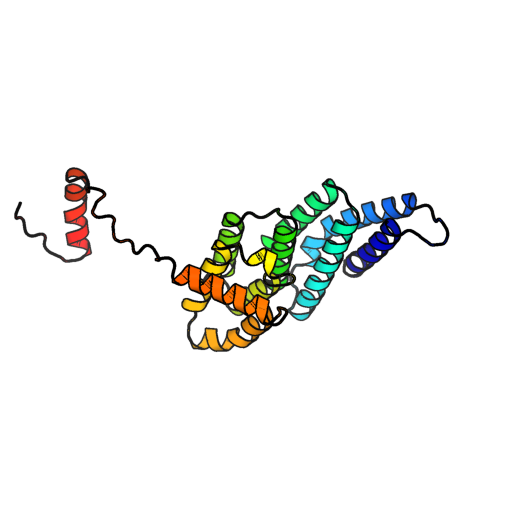0.991 1.00 96.00 104 ARG A N 1
ATOM 774 C CA . ARG A 1 104 ? 1.138 3.843 -1.377 1.00 96.00 104 ARG A CA 1
ATOM 775 C C . ARG A 1 104 ? 0.513 4.537 -0.169 1.00 96.00 104 ARG A C 1
ATOM 777 O O . ARG A 1 104 ? 0.406 5.760 -0.167 1.00 96.00 104 ARG A O 1
ATOM 784 N N . LEU A 1 105 ? 0.157 3.782 0.867 1.00 95.88 105 LEU A N 1
ATOM 785 C CA . LEU A 1 105 ? -0.435 4.338 2.089 1.00 95.88 105 LEU A CA 1
ATOM 786 C C . LEU A 1 105 ? 0.546 5.271 2.824 1.00 95.88 105 LEU A C 1
ATOM 788 O O . LEU A 1 105 ? 0.142 6.300 3.356 1.00 95.88 105 LEU A O 1
ATOM 792 N N . ARG A 1 106 ? 1.855 4.982 2.804 1.00 95.12 106 ARG A N 1
ATOM 793 C CA . ARG A 1 106 ? 2.869 5.910 3.344 1.00 95.12 106 ARG A CA 1
ATOM 794 C C . ARG A 1 106 ? 2.991 7.200 2.529 1.00 95.12 106 ARG A C 1
ATOM 796 O O . ARG A 1 106 ? 3.212 8.261 3.112 1.00 95.12 106 ARG A O 1
ATOM 803 N N . VAL A 1 107 ? 2.853 7.125 1.203 1.00 94.44 107 VAL A N 1
ATOM 804 C CA . VAL A 1 107 ? 2.819 8.316 0.336 1.00 94.44 107 VAL A CA 1
ATOM 805 C C . VAL A 1 107 ? 1.581 9.165 0.650 1.00 94.44 107 VAL A C 1
ATOM 807 O O . VAL A 1 107 ? 1.700 10.385 0.728 1.00 94.44 107 VAL A O 1
ATOM 810 N N . GLU A 1 108 ? 0.423 8.543 0.894 1.00 93.06 108 GLU A N 1
ATOM 811 C CA . GLU A 1 108 ? -0.811 9.236 1.309 1.00 93.06 108 GLU A CA 1
ATOM 812 C C . GLU A 1 108 ? -0.666 9.937 2.668 1.00 93.06 108 GLU A C 1
ATOM 814 O O . GLU A 1 108 ? -1.164 11.047 2.837 1.00 93.06 108 GLU A O 1
ATOM 819 N N . LEU A 1 109 ? 0.098 9.355 3.601 1.00 92.06 109 LEU A N 1
ATOM 820 C CA . LEU A 1 109 ? 0.470 9.999 4.870 1.00 92.06 109 LEU A CA 1
ATOM 821 C C . LEU A 1 109 ? 1.474 11.158 4.716 1.00 92.06 109 LEU A C 1
ATOM 823 O O . LEU A 1 109 ? 1.835 11.782 5.714 1.00 92.06 109 LEU A O 1
ATOM 827 N N . GLY A 1 110 ? 1.988 11.420 3.509 1.00 91.19 110 GLY A N 1
ATOM 828 C CA . GLY A 1 110 ? 3.028 12.427 3.269 1.00 91.19 110 GLY A CA 1
ATOM 829 C C . GLY A 1 110 ? 4.404 12.053 3.835 1.00 91.19 110 GLY A C 1
ATOM 830 O O . GLY A 1 110 ? 5.274 12.910 3.952 1.00 91.19 110 GLY A O 1
ATOM 831 N N . GLN A 1 111 ? 4.619 10.780 4.181 1.00 90.94 111 GLN A N 1
ATOM 832 C CA . GLN A 1 111 ? 5.825 10.294 4.871 1.00 90.94 111 GLN A CA 1
ATOM 833 C C . GLN A 1 111 ? 6.935 9.841 3.911 1.00 90.94 111 GLN A C 1
ATOM 835 O O . GLN A 1 111 ? 7.973 9.343 4.342 1.00 90.94 111 GLN A O 1
ATOM 840 N N . VAL A 1 112 ? 6.718 9.976 2.600 1.00 93.94 112 VAL A N 1
ATOM 841 C CA . VAL A 1 112 ? 7.657 9.546 1.559 1.00 93.94 112 VAL A CA 1
ATOM 842 C C . VAL A 1 112 ? 7.876 10.696 0.584 1.00 93.94 112 VAL A C 1
ATOM 844 O O . VAL A 1 112 ? 6.944 11.130 -0.098 1.00 93.94 112 VAL A O 1
ATOM 847 N N . LYS A 1 113 ? 9.119 11.181 0.529 1.00 93.19 113 LYS A N 1
ATOM 848 C CA . LYS A 1 113 ? 9.575 12.180 -0.447 1.00 93.19 113 LYS A CA 1
ATOM 849 C C . LYS A 1 113 ? 9.718 11.556 -1.836 1.00 93.19 113 LYS A C 1
ATOM 851 O O . LYS A 1 113 ? 9.865 10.338 -1.945 1.00 93.19 113 LYS A O 1
ATOM 856 N N . ASP A 1 114 ? 9.702 12.381 -2.881 1.00 92.69 114 ASP A N 1
ATOM 857 C CA . ASP A 1 114 ? 9.748 11.888 -4.262 1.00 92.69 114 ASP A CA 1
ATOM 858 C C . ASP A 1 114 ? 11.051 11.133 -4.565 1.00 92.69 114 ASP A C 1
ATOM 860 O O . ASP A 1 114 ? 11.025 10.047 -5.135 1.00 92.69 114 ASP A O 1
ATOM 864 N N . GLU A 1 115 ? 12.187 11.616 -4.060 1.00 93.62 115 GLU A N 1
ATOM 865 C CA . GLU A 1 115 ? 13.492 10.979 -4.265 1.00 93.62 115 GLU A CA 1
ATOM 866 C C . GLU A 1 115 ? 13.538 9.583 -3.628 1.00 93.62 115 GLU A C 1
ATOM 868 O O . GLU A 1 115 ? 14.005 8.614 -4.232 1.00 93.62 115 GLU A O 1
ATOM 873 N N . ALA A 1 116 ? 13.001 9.459 -2.410 1.00 94.75 116 ALA A N 1
ATOM 874 C CA . ALA A 1 116 ? 12.913 8.183 -1.706 1.00 94.75 116 ALA A CA 1
ATOM 875 C C . ALA A 1 116 ? 11.955 7.214 -2.417 1.00 94.75 116 ALA A C 1
ATOM 877 O O . ALA A 1 116 ? 12.254 6.023 -2.535 1.00 94.75 116 ALA A O 1
ATOM 878 N N . LEU A 1 117 ? 10.830 7.721 -2.932 1.00 95.44 117 LEU A N 1
ATOM 879 C CA . LEU A 1 117 ? 9.898 6.941 -3.742 1.00 95.44 117 LEU A CA 1
ATOM 880 C C . LEU A 1 117 ? 10.568 6.433 -5.025 1.00 95.44 117 LEU A C 1
ATOM 882 O O . LEU A 1 117 ? 10.426 5.256 -5.350 1.00 95.44 117 LEU A O 1
ATOM 886 N N . GLY A 1 118 ? 11.351 7.275 -5.699 1.00 94.81 118 GLY A N 1
ATOM 887 C CA . GLY A 1 118 ? 12.153 6.913 -6.866 1.00 94.81 118 GLY A CA 1
ATOM 888 C C . GLY A 1 118 ? 13.127 5.773 -6.607 1.00 94.81 118 GLY A C 1
ATOM 889 O O . GLY A 1 118 ? 13.189 4.815 -7.375 1.00 94.81 118 GLY A O 1
ATOM 890 N N . VAL A 1 119 ? 13.871 5.841 -5.499 1.00 95.44 119 VAL A N 1
ATOM 891 C CA . VAL A 1 119 ? 14.804 4.776 -5.094 1.00 95.44 119 VAL A CA 1
ATOM 892 C C . VAL A 1 119 ? 14.067 3.454 -4.868 1.00 95.44 119 VAL A C 1
ATOM 894 O O . VAL A 1 119 ? 14.495 2.414 -5.373 1.00 95.44 119 VAL A O 1
ATOM 897 N N . LEU A 1 120 ? 12.940 3.485 -4.151 1.00 95.50 120 LEU A N 1
ATOM 898 C CA . LEU A 1 120 ? 12.131 2.291 -3.900 1.00 95.50 120 LEU A CA 1
ATOM 899 C C . LEU A 1 120 ? 11.525 1.727 -5.192 1.00 95.50 120 LEU A C 1
ATOM 901 O O . LEU A 1 120 ? 11.533 0.510 -5.379 1.00 95.50 120 LEU A O 1
ATOM 905 N N . ALA A 1 121 ? 11.061 2.595 -6.094 1.00 95.88 121 ALA A N 1
ATOM 906 C CA . ALA A 1 121 ? 10.517 2.207 -7.389 1.00 95.88 121 ALA A CA 1
ATOM 907 C C . ALA A 1 121 ? 11.578 1.567 -8.288 1.00 95.88 121 ALA A C 1
ATOM 909 O O . ALA A 1 121 ? 11.359 0.473 -8.797 1.00 95.88 121 ALA A O 1
ATOM 910 N N . ARG A 1 122 ? 12.764 2.175 -8.414 1.00 95.56 122 ARG A N 1
ATOM 911 C CA . ARG A 1 122 ? 13.883 1.597 -9.178 1.00 95.56 122 ARG A CA 1
ATOM 912 C C . ARG A 1 122 ? 14.325 0.243 -8.630 1.00 95.56 122 ARG A C 1
ATOM 914 O O . ARG A 1 122 ? 14.657 -0.639 -9.412 1.00 95.56 122 ARG A O 1
ATOM 921 N N . LYS A 1 123 ? 14.303 0.053 -7.305 1.00 95.06 123 LYS A N 1
ATOM 922 C CA . LYS A 1 123 ? 14.591 -1.252 -6.691 1.00 95.06 123 LYS A CA 1
ATOM 923 C C . LYS A 1 123 ? 13.530 -2.290 -7.075 1.00 95.06 123 LYS A C 1
ATOM 925 O O . LYS A 1 123 ? 13.884 -3.378 -7.527 1.00 95.06 123 LYS A O 1
ATOM 930 N N . ALA A 1 124 ? 12.251 -1.961 -6.891 1.00 95.06 124 A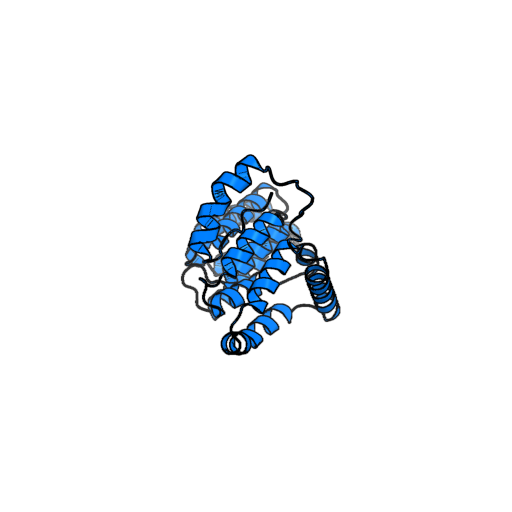LA A N 1
ATOM 931 C CA . ALA A 1 124 ? 11.137 -2.880 -7.132 1.00 95.06 124 ALA A CA 1
ATOM 932 C C . ALA A 1 124 ? 10.929 -3.216 -8.618 1.00 95.06 124 ALA A C 1
ATOM 934 O O . ALA A 1 124 ? 10.465 -4.304 -8.936 1.00 95.06 124 ALA A O 1
ATOM 935 N N . LEU A 1 125 ? 11.299 -2.299 -9.513 1.00 94.31 125 LEU A N 1
ATOM 936 C CA . LEU A 1 125 ? 11.204 -2.447 -10.965 1.00 94.31 125 LEU A CA 1
ATOM 937 C C . LEU A 1 125 ? 12.560 -2.783 -11.615 1.00 94.31 125 LEU A C 1
ATOM 939 O O . LEU A 1 125 ? 12.757 -2.573 -12.811 1.00 94.31 125 LEU A O 1
ATOM 943 N N . SER A 1 126 ? 13.529 -3.263 -10.832 1.00 93.12 126 SER A N 1
ATOM 944 C CA . SER A 1 126 ? 14.832 -3.675 -11.361 1.00 93.12 126 SER A CA 1
ATOM 945 C C . SER A 1 126 ? 14.749 -5.020 -12.085 1.00 93.12 126 SER A C 1
ATOM 947 O O . SER A 1 126 ? 13.862 -5.832 -11.831 1.00 93.12 126 SER A O 1
ATOM 949 N N . THR A 1 127 ? 15.726 -5.299 -12.948 1.00 89.56 127 THR A N 1
ATOM 950 C CA . THR A 1 127 ? 15.834 -6.574 -13.681 1.00 89.56 127 THR A CA 1
ATOM 951 C C . THR A 1 127 ? 16.095 -7.785 -12.782 1.00 89.56 127 THR A C 1
ATOM 953 O O . THR A 1 127 ? 15.925 -8.917 -13.225 1.00 89.56 127 THR A O 1
ATOM 956 N N . ALA A 1 128 ? 16.502 -7.563 -11.528 1.00 90.88 128 ALA A N 1
ATOM 957 C CA . ALA A 1 128 ? 16.701 -8.618 -10.539 1.00 90.88 128 ALA A CA 1
ATOM 958 C C . ALA A 1 128 ? 15.381 -9.132 -9.935 1.00 90.88 128 ALA A C 1
ATOM 960 O O . ALA A 1 128 ? 15.369 -10.200 -9.326 1.00 90.88 128 ALA A O 1
ATOM 961 N N . VAL A 1 129 ? 14.285 -8.380 -10.082 1.00 92.56 129 VAL A N 1
ATOM 962 C CA . VAL A 1 129 ? 12.961 -8.751 -9.572 1.00 92.56 129 VAL A CA 1
ATOM 963 C C . VAL A 1 129 ? 12.182 -9.474 -10.677 1.00 92.56 129 VAL A C 1
ATOM 965 O O . VAL A 1 129 ? 12.140 -8.977 -11.806 1.00 92.56 129 VAL A O 1
ATOM 968 N N . PRO A 1 130 ? 11.535 -10.622 -10.391 1.00 91.81 130 PRO A N 1
ATOM 969 C CA . PRO A 1 130 ? 10.672 -11.290 -11.359 1.00 91.81 130 PRO A CA 1
ATOM 970 C C . PRO A 1 130 ? 9.608 -10.330 -11.926 1.00 91.81 130 PRO A C 1
ATOM 972 O O . PRO A 1 130 ? 8.955 -9.626 -11.151 1.00 91.81 130 PRO A O 1
ATOM 975 N N . PRO A 1 131 ? 9.370 -10.304 -13.252 1.00 91.38 131 PRO A N 1
ATOM 976 C CA . PRO A 1 131 ? 8.434 -9.360 -13.869 1.00 91.38 131 PRO A CA 1
ATOM 977 C C . PRO A 1 131 ? 7.015 -9.398 -13.286 1.00 91.38 131 PRO A C 1
ATOM 979 O O . PRO A 1 131 ? 6.393 -8.347 -13.144 1.00 91.38 131 PRO A O 1
ATOM 982 N N . SER A 1 132 ? 6.525 -10.579 -12.899 1.00 90.94 132 SER A N 1
ATOM 983 C CA . SER A 1 132 ? 5.223 -10.746 -12.242 1.00 90.94 132 SER A CA 1
ATOM 984 C C . SER A 1 132 ? 5.176 -10.105 -10.854 1.00 90.94 132 SER A C 1
ATOM 986 O O . SER A 1 132 ? 4.196 -9.442 -10.519 1.00 90.94 132 SER A O 1
ATOM 988 N N . GLU A 1 133 ? 6.245 -10.233 -10.060 1.00 93.12 133 GLU A N 1
ATOM 989 C CA . GLU A 1 133 ? 6.357 -9.586 -8.749 1.00 93.12 133 GLU A CA 1
ATOM 990 C C . GLU A 1 133 ? 6.440 -8.060 -8.892 1.00 93.12 133 GLU A C 1
ATOM 992 O O . GLU A 1 133 ? 5.734 -7.336 -8.185 1.00 93.12 133 GLU A O 1
ATOM 997 N N . ALA A 1 134 ? 7.245 -7.566 -9.839 1.00 94.62 134 ALA A N 1
ATOM 998 C CA . ALA A 1 134 ? 7.367 -6.140 -10.144 1.00 94.62 134 ALA A CA 1
ATOM 999 C C . ALA A 1 134 ? 6.018 -5.539 -10.573 1.00 94.62 134 ALA A C 1
ATOM 1001 O O . ALA A 1 134 ? 5.610 -4.475 -10.099 1.00 94.62 134 ALA A O 1
ATOM 1002 N N . ALA A 1 135 ? 5.283 -6.253 -11.425 1.00 93.38 135 ALA A N 1
ATOM 1003 C CA . ALA A 1 135 ? 3.973 -5.834 -11.889 1.00 93.38 135 ALA A CA 1
ATOM 1004 C C . ALA A 1 135 ? 2.923 -5.889 -10.752 1.00 93.38 135 ALA A C 1
ATOM 1006 O O . ALA A 1 135 ? 2.122 -4.960 -10.613 1.00 93.38 135 ALA A O 1
ATOM 1007 N N . ALA A 1 136 ? 2.959 -6.902 -9.877 1.00 94.31 136 ALA A N 1
ATOM 1008 C CA . ALA A 1 136 ? 2.102 -6.967 -8.689 1.00 94.31 136 ALA A CA 1
ATOM 1009 C C . ALA A 1 136 ? 2.396 -5.817 -7.711 1.00 94.31 136 ALA A C 1
ATOM 1011 O O . ALA A 1 136 ? 1.475 -5.201 -7.170 1.00 94.31 136 ALA A O 1
ATOM 1012 N N . TRP A 1 137 ? 3.674 -5.485 -7.511 1.00 96.25 137 TRP A N 1
ATOM 1013 C CA . TRP A 1 137 ? 4.092 -4.324 -6.727 1.00 96.25 137 TRP A CA 1
ATOM 1014 C C . TRP A 1 137 ? 3.565 -3.016 -7.314 1.00 96.25 137 TRP A C 1
ATOM 1016 O O . TRP A 1 137 ? 3.010 -2.196 -6.576 1.00 96.25 137 TRP A O 1
ATOM 1026 N N . LEU A 1 138 ? 3.660 -2.852 -8.636 1.00 95.31 138 LEU A N 1
ATOM 1027 C CA . LEU A 1 138 ? 3.107 -1.697 -9.335 1.00 95.31 138 LEU A CA 1
ATOM 1028 C C . LEU A 1 138 ? 1.597 -1.587 -9.106 1.00 95.31 138 LEU A C 1
ATOM 1030 O O . LEU A 1 138 ? 1.119 -0.508 -8.768 1.00 95.31 138 LEU A O 1
ATOM 1034 N N . GLU A 1 139 ? 0.855 -2.691 -9.216 1.00 93.81 139 GLU A N 1
ATOM 1035 C CA . GLU A 1 139 ? -0.581 -2.714 -8.922 1.00 93.81 139 GLU A CA 1
ATOM 1036 C C . GLU A 1 139 ? -0.891 -2.276 -7.482 1.00 93.81 139 GLU A C 1
ATOM 1038 O O . GLU A 1 139 ? -1.842 -1.530 -7.243 1.00 93.81 139 GLU A O 1
ATOM 1043 N N . GLY A 1 140 ? -0.102 -2.722 -6.505 1.00 95.19 140 GLY A N 1
ATOM 1044 C CA . GLY A 1 140 ? -0.259 -2.287 -5.119 1.00 95.19 140 GLY A CA 1
ATOM 1045 C C . GLY A 1 140 ? -0.067 -0.776 -4.958 1.00 95.19 140 GLY A C 1
ATOM 1046 O O . GLY A 1 140 ? -0.871 -0.108 -4.298 1.00 95.19 140 GLY A O 1
ATOM 1047 N N . LEU A 1 141 ? 0.989 -0.241 -5.577 1.00 95.12 141 LEU A N 1
ATOM 1048 C CA . LEU A 1 141 ? 1.358 1.171 -5.484 1.00 95.12 141 LEU A CA 1
ATOM 1049 C C . LEU A 1 141 ? 0.350 2.083 -6.197 1.00 95.12 141 LEU A C 1
ATOM 1051 O O . LEU A 1 141 ? -0.013 3.153 -5.705 1.00 95.12 141 LEU A O 1
ATOM 1055 N N . VAL A 1 142 ? -0.100 1.655 -7.369 1.00 91.12 142 VAL A N 1
ATOM 1056 C CA . VAL A 1 142 ? -0.950 2.416 -8.278 1.00 91.12 142 VAL A CA 1
ATOM 1057 C C . VAL A 1 142 ? -2.411 2.113 -7.952 1.00 91.12 142 VAL A C 1
ATOM 1059 O O . VAL A 1 142 ? -3.113 1.386 -8.642 1.00 91.12 142 VAL A O 1
ATOM 1062 N N . SER A 1 143 ? -2.876 2.653 -6.830 1.00 86.00 143 SER A N 1
ATOM 1063 C CA . SER A 1 143 ? -4.260 2.498 -6.379 1.00 86.00 143 SER A CA 1
ATOM 1064 C C . SER A 1 143 ? -4.766 3.765 -5.691 1.00 86.00 143 SER A C 1
ATOM 1066 O O . SER A 1 143 ? -3.972 4.596 -5.263 1.00 86.00 143 SER A O 1
ATOM 1068 N N . GLY A 1 144 ? -6.085 3.932 -5.566 1.00 84.62 144 GLY A N 1
ATOM 1069 C CA . GLY A 1 144 ? -6.674 5.124 -4.944 1.00 84.62 144 GLY A CA 1
ATOM 1070 C C . GLY A 1 144 ? -6.635 6.352 -5.859 1.00 84.62 144 GLY A C 1
ATOM 1071 O O . GLY A 1 144 ? -6.824 6.231 -7.062 1.00 84.62 144 GLY A O 1
ATOM 1072 N N . SER A 1 145 ? -6.419 7.542 -5.292 1.00 86.25 145 SER A N 1
ATOM 1073 C CA . SER A 1 145 ? -6.429 8.806 -6.049 1.00 86.25 145 SER A CA 1
ATOM 1074 C C . SER A 1 145 ? -5.187 8.973 -6.933 1.00 86.25 145 SER A C 1
ATOM 1076 O O . SER A 1 145 ? -4.056 8.842 -6.451 1.00 86.25 145 SER A O 1
ATOM 1078 N N . ALA A 1 146 ? -5.380 9.324 -8.206 1.00 86.69 146 ALA A N 1
ATOM 1079 C CA . ALA A 1 146 ? -4.286 9.619 -9.131 1.00 86.69 146 ALA A CA 1
ATOM 1080 C C . ALA A 1 146 ? -3.444 10.829 -8.701 1.00 86.69 146 ALA A C 1
ATOM 1082 O O . ALA A 1 146 ? -2.227 10.838 -8.891 1.00 86.69 146 ALA A O 1
ATOM 1083 N N . LEU A 1 147 ? -4.083 11.832 -8.087 1.00 87.19 147 LEU A N 1
ATOM 1084 C CA . LEU A 1 147 ? -3.474 13.121 -7.735 1.00 87.19 147 LEU A CA 1
ATOM 1085 C C . LEU A 1 147 ? -2.241 12.973 -6.833 1.00 87.19 147 LEU A C 1
ATOM 1087 O O . LEU A 1 147 ? -1.297 13.748 -6.940 1.00 87.19 14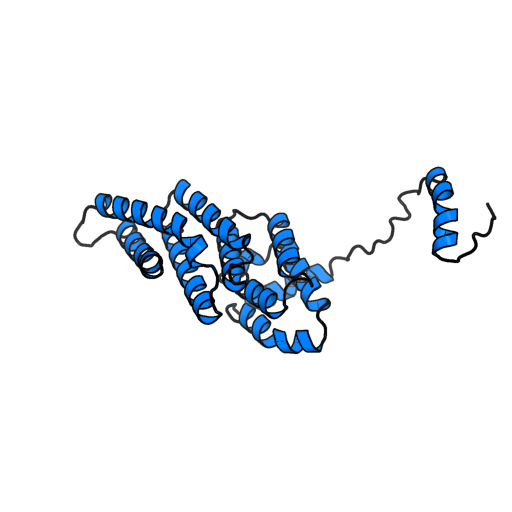7 LEU A O 1
ATOM 1091 N N . VAL A 1 148 ? -2.228 11.938 -5.989 1.00 89.88 148 VAL A N 1
ATOM 1092 C CA . VAL A 1 148 ? -1.118 11.629 -5.075 1.00 89.88 148 VAL A CA 1
ATOM 1093 C C . VAL A 1 148 ? 0.161 11.243 -5.831 1.00 89.88 148 VAL A C 1
ATOM 1095 O O . VAL A 1 148 ? 1.260 11.498 -5.342 1.00 89.88 148 VAL A O 1
ATOM 1098 N N . LEU A 1 149 ? 0.033 10.648 -7.023 1.00 89.56 149 LEU A N 1
ATOM 1099 C CA . LEU A 1 149 ? 1.166 10.174 -7.827 1.00 89.56 149 LEU A CA 1
ATOM 1100 C C . LEU A 1 149 ? 1.515 11.107 -8.984 1.00 89.56 149 LEU A C 1
ATOM 1102 O O . LEU A 1 149 ? 2.643 11.060 -9.458 1.00 89.56 149 LEU A O 1
ATOM 1106 N N . LEU A 1 150 ? 0.591 11.953 -9.452 1.00 87.50 150 LEU A N 1
ATOM 1107 C CA . LEU A 1 150 ? 0.825 12.803 -10.630 1.00 87.50 150 LEU A CA 1
ATOM 1108 C C . LEU A 1 150 ? 2.078 13.679 -10.508 1.00 87.50 150 LEU A C 1
ATOM 1110 O O . LEU A 1 150 ? 2.751 13.906 -11.501 1.00 87.50 150 LEU A O 1
ATOM 1114 N N . HIS A 1 151 ? 2.413 14.127 -9.299 1.00 84.38 151 HIS A N 1
ATOM 1115 C CA . HIS A 1 151 ? 3.589 14.959 -9.030 1.00 84.38 151 HIS A CA 1
ATOM 1116 C C . HIS A 1 151 ? 4.769 14.158 -8.459 1.00 84.38 151 HIS A C 1
ATOM 1118 O O . HIS A 1 151 ? 5.487 14.655 -7.592 1.00 84.38 151 HIS A O 1
ATOM 1124 N N . ARG A 1 152 ? 4.917 12.890 -8.857 1.00 90.88 152 ARG A N 1
ATOM 1125 C CA . ARG A 1 152 ? 6.014 12.009 -8.432 1.00 90.88 152 ARG A CA 1
ATOM 1126 C C . ARG A 1 152 ? 6.886 11.630 -9.624 1.00 90.88 152 ARG A C 1
ATOM 1128 O O . ARG A 1 152 ? 6.768 10.528 -10.158 1.00 90.88 152 ARG A O 1
ATOM 1135 N N . GLY A 1 153 ? 7.692 12.577 -10.102 1.00 89.38 153 GLY A N 1
ATOM 1136 C CA . GLY A 1 153 ? 8.432 12.442 -11.363 1.00 89.38 153 GLY A CA 1
ATOM 1137 C C . GLY A 1 153 ? 9.404 11.262 -11.342 1.00 89.38 153 GLY A C 1
ATOM 1138 O O . GLY A 1 153 ? 9.506 10.511 -12.314 1.00 89.38 153 GLY A O 1
ATOM 1139 N N . GLU A 1 154 ? 10.037 11.030 -10.193 1.00 91.25 154 GLU A N 1
ATOM 1140 C CA . GLU A 1 154 ? 10.977 9.927 -9.996 1.00 91.25 154 GLU A CA 1
ATOM 1141 C C . GLU A 1 154 ? 10.317 8.542 -10.117 1.00 91.25 154 GLU A C 1
ATOM 1143 O O . GLU A 1 154 ? 10.922 7.607 -10.652 1.00 91.25 154 GLU A O 1
ATOM 1148 N N . LEU A 1 155 ? 9.062 8.403 -9.670 1.00 92.25 155 LEU A N 1
ATOM 1149 C CA . LEU A 1 155 ? 8.282 7.172 -9.835 1.00 92.25 155 LEU A CA 1
ATOM 1150 C C . LEU A 1 155 ? 8.015 6.884 -11.315 1.00 92.25 155 LEU A C 1
ATOM 1152 O O . LEU A 1 155 ? 8.212 5.763 -11.782 1.00 92.25 155 LEU A O 1
ATOM 1156 N N . TRP A 1 156 ? 7.549 7.893 -12.047 1.00 90.69 156 TRP A N 1
ATOM 1157 C CA . TRP A 1 156 ? 7.193 7.744 -13.455 1.00 90.69 156 TRP A CA 1
ATOM 1158 C C . TRP A 1 156 ? 8.418 7.480 -14.332 1.00 90.69 156 TRP A C 1
ATOM 1160 O O . TRP A 1 156 ? 8.337 6.656 -15.236 1.00 90.69 156 TRP A O 1
ATOM 1170 N N . SER A 1 157 ? 9.562 8.096 -14.017 1.00 90.69 157 SER A N 1
ATOM 1171 C CA . SER A 1 157 ? 10.847 7.803 -14.664 1.00 90.69 157 SER A CA 1
ATOM 1172 C C . SER A 1 157 ? 11.277 6.344 -14.455 1.00 90.69 157 SER A C 1
ATOM 1174 O O . SER A 1 157 ? 11.662 5.659 -15.404 1.00 90.69 157 SER A O 1
ATOM 1176 N N . ALA A 1 158 ? 11.139 5.818 -13.230 1.00 92.50 158 ALA A N 1
ATOM 1177 C CA . ALA A 1 158 ? 11.426 4.411 -12.945 1.00 92.50 158 ALA A CA 1
ATOM 1178 C C . ALA A 1 158 ? 10.488 3.457 -13.709 1.00 92.50 158 ALA A C 1
ATOM 1180 O O . ALA A 1 158 ? 10.938 2.437 -14.231 1.00 92.50 158 ALA A O 1
ATOM 1181 N N . LEU A 1 159 ? 9.200 3.801 -13.803 1.00 90.94 159 LEU A N 1
ATOM 1182 C CA . LEU A 1 159 ? 8.211 3.020 -14.544 1.00 90.94 159 LEU A CA 1
ATOM 1183 C C . LEU A 1 159 ? 8.488 3.008 -16.053 1.00 90.94 159 LEU A C 1
ATOM 1185 O O . LEU A 1 159 ? 8.455 1.939 -16.664 1.00 90.94 159 LEU A O 1
ATOM 1189 N N . ASP A 1 160 ? 8.771 4.173 -16.639 1.00 90.44 160 ASP A N 1
ATOM 1190 C CA . ASP A 1 160 ? 9.119 4.317 -18.057 1.00 90.44 160 ASP A CA 1
ATOM 1191 C C . ASP A 1 160 ? 10.372 3.505 -18.404 1.00 90.44 160 ASP A C 1
ATOM 1193 O O . ASP A 1 160 ? 10.375 2.735 -19.367 1.00 90.44 160 ASP A O 1
ATOM 1197 N N . GLY A 1 161 ? 11.410 3.605 -17.568 1.00 90.69 161 GLY A N 1
ATOM 1198 C CA . GLY A 1 161 ? 12.652 2.857 -17.739 1.00 90.69 161 GLY A CA 1
ATOM 1199 C C . GLY A 1 161 ? 12.468 1.344 -17.624 1.00 90.69 161 GLY A C 1
ATOM 1200 O O . GLY A 1 161 ? 13.078 0.599 -18.391 1.00 90.69 161 GLY A O 1
ATOM 1201 N N . TRP A 1 162 ? 11.620 0.873 -16.707 1.00 92.50 162 TRP A N 1
ATOM 1202 C CA . TRP A 1 162 ? 11.305 -0.551 -16.591 1.00 92.50 162 TRP A CA 1
ATOM 1203 C C . TRP A 1 162 ? 10.551 -1.058 -17.817 1.00 92.50 162 TRP A C 1
ATOM 1205 O O . TRP A 1 162 ? 11.025 -1.980 -18.476 1.00 92.50 162 TRP A O 1
ATOM 1215 N N . LEU A 1 163 ? 9.430 -0.419 -18.173 1.00 89.81 163 LEU A N 1
ATOM 1216 C CA . LEU A 1 163 ? 8.605 -0.835 -19.311 1.00 89.81 163 LEU A CA 1
ATOM 1217 C C . LEU A 1 163 ? 9.385 -0.814 -20.630 1.00 89.81 163 LEU A C 1
ATOM 1219 O O . LEU A 1 163 ? 9.243 -1.736 -21.430 1.00 89.81 163 LEU A O 1
ATOM 1223 N N . SER A 1 164 ? 10.229 0.200 -20.838 1.00 90.19 164 SER A N 1
ATOM 1224 C CA . SER A 1 164 ? 11.024 0.355 -22.063 1.00 90.19 164 SER A CA 1
ATOM 1225 C C . SER A 1 164 ? 12.126 -0.696 -22.217 1.00 90.19 164 SER A C 1
ATOM 1227 O O . SER A 1 164 ? 12.562 -0.951 -23.337 1.00 90.19 164 SER A O 1
ATOM 1229 N N . ASN A 1 165 ? 12.578 -1.305 -21.117 1.00 90.31 165 ASN A N 1
ATOM 1230 C CA . ASN A 1 165 ? 13.651 -2.303 -21.120 1.00 90.31 165 ASN A CA 1
ATOM 1231 C C . ASN A 1 165 ? 13.146 -3.752 -21.015 1.00 90.31 165 ASN A C 1
ATOM 1233 O O . ASN A 1 165 ? 13.958 -4.679 -21.012 1.00 90.31 165 ASN A O 1
ATOM 1237 N N . LEU A 1 166 ? 11.831 -3.980 -20.930 1.00 90.75 166 LEU A N 1
ATOM 1238 C CA . LEU A 1 166 ? 11.277 -5.333 -20.952 1.00 90.75 166 LEU A CA 1
ATOM 1239 C C . LEU A 1 166 ? 11.461 -5.977 -22.332 1.00 90.75 166 LEU A C 1
ATOM 1241 O O . LEU A 1 166 ? 11.184 -5.373 -23.370 1.00 90.75 166 LEU A O 1
ATOM 1245 N N . ALA A 1 167 ? 11.865 -7.249 -22.343 1.00 91.44 167 ALA A N 1
ATOM 1246 C CA . ALA A 1 167 ? 11.824 -8.062 -23.553 1.00 91.44 167 ALA A CA 1
ATOM 1247 C C . ALA A 1 167 ? 10.382 -8.162 -24.077 1.00 91.44 167 ALA A C 1
ATOM 1249 O O . ALA A 1 167 ? 9.429 -8.182 -23.296 1.00 91.44 167 ALA A O 1
ATOM 1250 N N . ARG A 1 168 ? 10.217 -8.259 -25.402 1.00 92.94 168 ARG A N 1
ATOM 1251 C CA . ARG A 1 168 ? 8.900 -8.266 -26.066 1.00 92.94 168 ARG A CA 1
ATOM 1252 C C . ARG A 1 168 ? 7.932 -9.289 -25.468 1.00 92.94 168 ARG A C 1
ATOM 1254 O O . ARG A 1 168 ? 6.787 -8.937 -25.197 1.00 92.94 168 ARG A O 1
ATOM 1261 N N . ASP A 1 169 ? 8.384 -10.522 -25.270 1.00 93.50 169 ASP A N 1
ATOM 1262 C CA . ASP A 1 169 ? 7.518 -11.611 -24.810 1.00 93.50 169 ASP A CA 1
ATOM 1263 C C . ASP A 1 169 ? 7.082 -11.378 -23.360 1.00 93.50 169 ASP A C 1
ATOM 1265 O O . ASP A 1 169 ? 5.889 -11.383 -23.061 1.00 93.50 169 ASP A O 1
ATOM 1269 N N . THR A 1 170 ? 8.024 -11.002 -22.490 1.00 92.19 170 THR A N 1
ATOM 1270 C CA . THR A 1 170 ? 7.737 -10.596 -21.108 1.00 92.19 170 THR A CA 1
ATOM 1271 C C . THR A 1 170 ? 6.782 -9.406 -21.051 1.00 92.19 170 THR A C 1
ATOM 1273 O O . THR A 1 170 ? 5.859 -9.391 -20.244 1.00 92.19 170 THR A O 1
ATOM 1276 N N . PHE A 1 171 ? 6.958 -8.406 -21.916 1.00 91.75 171 PHE A N 1
ATOM 1277 C CA . PHE A 1 171 ? 6.045 -7.270 -21.987 1.00 91.75 171 PHE A CA 1
ATOM 1278 C C . PHE A 1 171 ? 4.616 -7.722 -22.317 1.00 91.75 171 PHE A C 1
ATOM 1280 O O . PHE A 1 171 ? 3.675 -7.304 -21.643 1.00 91.75 171 PHE A O 1
ATOM 1287 N N . ILE A 1 172 ? 4.443 -8.610 -23.303 1.00 93.56 172 ILE A N 1
ATOM 1288 C CA . ILE A 1 172 ? 3.130 -9.157 -23.675 1.00 93.56 172 ILE A CA 1
ATOM 1289 C C . ILE A 1 172 ? 2.503 -9.941 -22.514 1.00 93.56 172 ILE A C 1
ATOM 1291 O O . ILE A 1 172 ? 1.308 -9.789 -22.260 1.00 93.56 172 ILE A O 1
ATOM 1295 N N . GLU A 1 173 ? 3.297 -10.720 -21.779 1.00 92.06 173 GLU A N 1
ATOM 1296 C CA . GLU A 1 173 ? 2.839 -11.469 -20.603 1.00 92.06 173 GLU A CA 1
ATOM 1297 C C . GLU A 1 173 ? 2.400 -10.558 -19.449 1.00 92.06 173 GLU A C 1
ATOM 1299 O O . GLU A 1 173 ? 1.390 -10.831 -18.801 1.00 92.06 173 GLU A O 1
ATOM 1304 N N . GLN A 1 174 ? 3.120 -9.457 -19.198 1.00 90.31 174 GLN A N 1
ATOM 1305 C CA . GLN A 1 174 ? 2.818 -8.541 -18.090 1.00 90.31 174 GLN A CA 1
ATOM 1306 C C . GLN A 1 174 ? 1.752 -7.487 -18.435 1.00 90.31 174 GLN A C 1
ATOM 1308 O O . GLN A 1 174 ? 1.148 -6.896 -17.534 1.00 90.31 174 GLN A O 1
ATOM 1313 N N . LEU A 1 175 ? 1.471 -7.255 -19.723 1.00 89.75 175 LEU A N 1
ATOM 1314 C CA . LEU A 1 175 ? 0.497 -6.264 -20.201 1.00 89.75 175 LEU A CA 1
ATOM 1315 C C . LEU A 1 175 ? -0.880 -6.345 -19.516 1.00 89.75 175 LEU A C 1
ATOM 1317 O O . LEU A 1 175 ? -1.401 -5.289 -19.144 1.00 89.75 175 LEU A O 1
ATOM 1321 N N . PRO A 1 176 ? -1.507 -7.528 -19.343 1.00 90.19 176 PRO A N 1
ATOM 1322 C CA . PRO A 1 176 ? -2.792 -7.634 -18.655 1.00 90.19 176 PRO A CA 1
ATOM 1323 C C . PRO A 1 176 ? -2.734 -7.103 -17.221 1.00 90.19 176 PRO A C 1
ATOM 1325 O O . PRO A 1 176 ? -3.638 -6.379 -16.799 1.00 90.19 176 PRO A O 1
ATOM 1328 N N . LEU A 1 177 ? -1.655 -7.405 -16.495 1.00 85.94 177 LEU A N 1
ATOM 1329 C CA . LEU A 1 177 ? -1.501 -7.006 -15.101 1.00 85.94 177 LEU A CA 1
ATOM 1330 C C . LEU A 1 177 ? -1.206 -5.507 -14.972 1.00 85.94 177 LEU A C 1
ATOM 1332 O O . LEU A 1 177 ? -1.829 -4.823 -14.161 1.00 85.94 177 LEU A O 1
ATOM 1336 N N . VAL A 1 178 ? -0.362 -4.960 -15.853 1.00 87.50 178 VAL A N 1
ATOM 1337 C CA . VAL A 1 178 ? -0.133 -3.509 -15.936 1.00 87.50 178 VAL A CA 1
ATOM 1338 C C . VAL A 1 178 ? -1.434 -2.780 -16.290 1.00 87.50 178 VAL A C 1
ATOM 1340 O O . VAL A 1 178 ? -1.787 -1.800 -15.641 1.00 87.50 178 VAL A O 1
ATOM 1343 N N . ARG A 1 179 ? -2.219 -3.267 -17.262 1.00 89.25 179 ARG A N 1
ATOM 1344 C CA . ARG A 1 179 ? -3.527 -2.669 -17.596 1.00 89.25 179 ARG A CA 1
ATOM 1345 C C . ARG A 1 179 ? -4.495 -2.697 -16.413 1.00 89.25 179 ARG A C 1
ATOM 1347 O O . ARG A 1 179 ? -5.197 -1.708 -16.199 1.00 89.25 179 ARG A O 1
ATOM 1354 N N . ARG A 1 180 ? -4.516 -3.792 -15.645 1.00 87.50 180 ARG A N 1
ATOM 1355 C CA . ARG A 1 180 ? -5.316 -3.924 -14.418 1.00 87.50 180 ARG A CA 1
ATOM 1356 C C . ARG A 1 180 ? -4.896 -2.908 -13.353 1.00 87.50 180 ARG A C 1
ATOM 1358 O O . ARG A 1 180 ? -5.766 -2.282 -12.761 1.00 87.50 180 ARG A O 1
ATOM 1365 N N . ALA A 1 181 ? -3.597 -2.667 -13.164 1.00 88.19 181 ALA A N 1
ATOM 1366 C CA . ALA A 1 181 ? -3.106 -1.666 -12.210 1.00 88.19 181 ALA A CA 1
ATOM 1367 C C . ALA A 1 181 ? -3.694 -0.263 -12.461 1.00 88.19 181 ALA A C 1
ATOM 1369 O O . ALA A 1 181 ? -4.085 0.430 -11.529 1.00 88.19 181 ALA A O 1
ATOM 1370 N N . PHE A 1 182 ? -3.845 0.140 -13.726 1.00 89.44 182 PHE A N 1
ATOM 1371 C CA . PHE A 1 182 ? -4.400 1.451 -14.089 1.00 89.44 182 PHE A CA 1
ATOM 1372 C C . PHE A 1 182 ? -5.920 1.453 -14.343 1.00 89.44 182 PHE A C 1
ATOM 1374 O O . PHE A 1 182 ? -6.494 2.504 -14.661 1.00 89.44 182 PHE A O 1
ATOM 1381 N N . SER A 1 183 ? -6.606 0.308 -14.232 1.00 89.88 183 SER A N 1
ATOM 1382 C CA . SER A 1 183 ? -8.035 0.214 -14.568 1.00 89.88 183 SER A CA 1
ATOM 1383 C C . SER A 1 183 ? -8.933 0.913 -13.550 1.00 89.88 183 SER A C 1
ATOM 1385 O O . SER A 1 183 ? -10.027 1.339 -13.909 1.00 89.88 183 SER A O 1
ATOM 1387 N N . GLY A 1 184 ? -8.468 1.055 -12.304 1.00 87.31 184 GLY A N 1
ATOM 1388 C CA . GLY A 1 184 ? -9.202 1.721 -11.225 1.00 87.31 184 GLY A CA 1
ATOM 1389 C C . GLY A 1 184 ? -9.318 3.241 -11.373 1.00 87.31 184 GLY A C 1
ATOM 1390 O O . GLY A 1 184 ? -10.172 3.842 -10.728 1.00 87.31 184 GLY A O 1
ATOM 1391 N N . PHE A 1 185 ? -8.502 3.869 -12.223 1.00 90.50 185 PHE A N 1
ATOM 1392 C CA . PHE A 1 185 ? -8.589 5.307 -12.474 1.00 90.50 185 PHE A CA 1
ATOM 1393 C C . PHE A 1 185 ? -9.661 5.654 -13.507 1.00 90.50 185 PHE A C 1
ATOM 1395 O O . PHE A 1 185 ? -10.017 4.864 -14.385 1.00 90.50 185 PHE A O 1
ATOM 1402 N N . SER A 1 186 ? -10.136 6.889 -13.467 1.00 91.88 186 SER A N 1
ATOM 1403 C CA . SER A 1 186 ? -10.954 7.467 -14.528 1.00 91.88 186 SER A CA 1
ATOM 1404 C C . SER A 1 186 ? -10.155 7.669 -15.826 1.00 91.88 186 SER A C 1
ATOM 1406 O O . SER A 1 186 ? -8.921 7.660 -15.863 1.00 91.88 186 SER A O 1
ATOM 1408 N N . VAL A 1 187 ? -10.868 7.874 -16.939 1.00 91.62 187 VAL A N 1
ATOM 1409 C CA . VAL A 1 187 ? -10.242 8.171 -18.242 1.00 91.62 187 VAL A CA 1
ATOM 1410 C C . VAL A 1 187 ? -9.412 9.458 -18.184 1.00 91.62 187 VAL A C 1
ATOM 1412 O O . VAL A 1 187 ? -8.336 9.513 -18.777 1.00 91.62 187 VAL A O 1
ATOM 1415 N N . SER A 1 188 ? -9.889 10.484 -17.476 1.00 91.19 188 SER A N 1
ATOM 1416 C CA . SER A 1 188 ? -9.186 11.759 -17.301 1.00 91.19 188 SER A CA 1
ATOM 1417 C C . SER A 1 188 ? -7.905 11.598 -16.486 1.00 91.19 188 SER A C 1
ATOM 1419 O O . SER A 1 188 ? -6.867 12.103 -16.902 1.00 91.19 188 SER A O 1
ATOM 1421 N N . GLU A 1 189 ? -7.944 10.847 -15.385 1.00 92.00 189 GLU A N 1
ATOM 1422 C CA . GLU A 1 189 ? -6.756 10.555 -14.574 1.00 92.00 189 GLU A CA 1
ATOM 1423 C C . GLU A 1 189 ? -5.695 9.792 -15.373 1.00 92.00 189 GLU A C 1
ATOM 1425 O O . GLU A 1 189 ? -4.532 10.191 -15.377 1.00 92.00 189 GLU A O 1
ATOM 1430 N N . ARG A 1 190 ? -6.091 8.759 -16.132 1.00 91.81 190 ARG A N 1
ATOM 1431 C CA . ARG A 1 190 ? -5.159 8.045 -17.021 1.00 91.81 190 ARG A CA 1
ATOM 1432 C C . ARG A 1 190 ? -4.544 8.958 -18.080 1.00 91.81 190 ARG A C 1
ATOM 1434 O O . ARG A 1 190 ? -3.361 8.826 -18.377 1.00 91.81 190 ARG A O 1
ATOM 1441 N N . ARG A 1 191 ? -5.325 9.881 -18.654 1.00 89.94 191 ARG A N 1
ATOM 1442 C CA . ARG A 1 191 ? -4.808 10.873 -19.614 1.00 89.94 191 ARG A CA 1
ATOM 1443 C C . ARG A 1 191 ? -3.802 11.818 -18.960 1.00 89.94 191 ARG A C 1
ATOM 1445 O O . ARG A 1 191 ? -2.765 12.062 -19.559 1.00 89.94 191 ARG A O 1
ATOM 1452 N N . ALA A 1 192 ? -4.081 12.303 -17.751 1.00 88.69 192 ALA A N 1
ATOM 1453 C CA . ALA A 1 192 ? -3.165 13.169 -17.011 1.00 88.69 192 ALA A CA 1
ATOM 1454 C C . ALA A 1 192 ? -1.846 12.453 -16.670 1.00 88.69 192 ALA A C 1
ATOM 1456 O O . ALA A 1 192 ? -0.775 13.016 -16.873 1.00 88.69 192 ALA A O 1
ATOM 1457 N N . MET A 1 193 ? -1.915 11.192 -16.228 1.00 88.44 193 MET A N 1
ATOM 1458 C CA . MET A 1 193 ? -0.726 10.362 -15.994 1.00 88.44 193 MET A CA 1
ATOM 1459 C C . MET A 1 193 ? 0.082 10.161 -17.280 1.00 88.44 193 MET A C 1
ATOM 1461 O O . MET A 1 193 ? 1.295 10.343 -17.280 1.00 88.44 193 MET A O 1
ATOM 1465 N N . ALA A 1 194 ? -0.587 9.828 -18.389 1.00 86.75 194 ALA A N 1
ATOM 1466 C CA . ALA A 1 194 ? 0.070 9.641 -19.679 1.00 86.75 194 ALA A CA 1
ATOM 1467 C C . ALA A 1 194 ? 0.733 10.929 -20.194 1.00 86.75 194 ALA A C 1
ATOM 1469 O O . ALA A 1 194 ? 1.831 10.867 -20.737 1.00 86.75 194 ALA A O 1
ATOM 1470 N N . GLU A 1 195 ? 0.097 12.090 -20.009 1.00 86.50 195 GLU A N 1
ATOM 1471 C CA . GLU A 1 195 ? 0.689 13.384 -20.364 1.00 86.50 195 GLU A CA 1
ATOM 1472 C C . GLU A 1 195 ? 1.937 13.681 -19.528 1.00 86.50 195 GLU A C 1
ATOM 1474 O O . GLU A 1 195 ? 2.955 14.104 -20.066 1.00 86.50 195 GLU A O 1
ATOM 1479 N N . HIS A 1 196 ? 1.900 13.379 -18.229 1.00 83.88 196 HIS A N 1
ATOM 1480 C CA . HIS A 1 196 ? 3.066 13.542 -17.369 1.00 83.88 196 HIS A CA 1
ATOM 1481 C C . HIS A 1 196 ? 4.239 12.662 -17.825 1.00 83.88 196 HIS A C 1
ATOM 1483 O O . HIS A 1 196 ? 5.358 13.153 -17.946 1.00 83.88 196 HIS A O 1
ATOM 1489 N N . ILE A 1 197 ? 3.980 11.395 -18.168 1.00 83.75 197 ILE A N 1
ATOM 1490 C CA . ILE A 1 197 ? 4.998 10.493 -18.731 1.00 83.75 197 ILE A CA 1
ATOM 1491 C C . ILE A 1 197 ? 5.551 11.054 -20.048 1.00 83.75 197 ILE A C 1
ATOM 1493 O O . ILE A 1 197 ? 6.765 11.122 -20.208 1.00 83.75 197 ILE A O 1
ATOM 1497 N N . ARG A 1 198 ? 4.692 11.538 -20.959 1.00 83.44 198 ARG A N 1
ATOM 1498 C CA . ARG A 1 198 ? 5.139 12.178 -22.211 1.00 83.44 198 ARG A CA 1
ATOM 1499 C C . ARG A 1 198 ? 6.067 13.361 -21.957 1.00 83.44 198 ARG A C 1
ATOM 1501 O O . ARG A 1 198 ? 7.071 13.494 -22.648 1.00 83.44 198 ARG A O 1
ATOM 1508 N N . HIS A 1 199 ? 5.759 14.201 -20.972 1.00 79.56 199 HIS A N 1
ATOM 1509 C CA . HIS A 1 199 ? 6.615 15.324 -20.600 1.00 79.56 199 HIS A CA 1
ATOM 1510 C C . HIS A 1 199 ? 7.927 14.894 -19.939 1.00 79.56 199 HIS A C 1
ATOM 1512 O O . HIS A 1 199 ? 8.920 15.589 -20.111 1.00 79.56 199 HIS A O 1
ATOM 1518 N N . LEU A 1 200 ? 7.978 13.754 -19.247 1.00 71.62 200 LEU A N 1
ATOM 1519 C CA . LEU A 1 200 ? 9.240 13.195 -18.745 1.00 71.62 200 LEU A CA 1
ATOM 1520 C C . LEU A 1 200 ? 10.133 12.695 -19.886 1.00 71.62 200 LEU A C 1
ATOM 1522 O O . LEU A 1 200 ? 11.347 12.859 -19.825 1.00 71.62 200 LEU A O 1
ATOM 1526 N N . SER A 1 201 ? 9.537 12.129 -20.939 1.00 63.16 201 SER A N 1
ATOM 1527 C CA . SER A 1 201 ? 10.254 11.702 -22.146 1.00 63.16 201 SER A CA 1
ATOM 1528 C C . SER A 1 201 ? 10.650 12.871 -23.063 1.00 63.16 201 SER A C 1
ATOM 1530 O O . SER A 1 201 ? 11.600 12.737 -23.833 1.00 63.16 201 SER A O 1
ATOM 1532 N N . ALA A 1 202 ? 9.890 13.975 -23.024 1.00 61.78 202 ALA A N 1
ATOM 1533 C CA . ALA A 1 202 ? 10.053 15.155 -23.881 1.00 61.78 202 ALA A CA 1
ATOM 1534 C C . ALA A 1 202 ? 10.819 16.309 -23.224 1.00 61.78 202 ALA A C 1
ATOM 1536 O O . ALA A 1 202 ? 11.385 17.137 -23.938 1.00 61.78 202 ALA A O 1
ATOM 1537 N N . SER A 1 203 ? 10.880 16.362 -21.886 1.00 46.72 203 SER A N 1
ATOM 1538 C CA . SER A 1 203 ? 12.003 17.013 -21.219 1.00 46.72 203 SER A CA 1
ATOM 1539 C C . SER A 1 203 ? 13.221 16.407 -21.881 1.00 46.72 203 SER A C 1
ATOM 1541 O O . SER A 1 203 ? 13.255 15.174 -21.984 1.00 46.72 203 SER A O 1
ATOM 1543 N N . PRO A 1 204 ? 14.171 17.208 -22.395 1.00 40.88 204 PRO A N 1
ATOM 1544 C CA . PRO A 1 204 ? 15.385 16.616 -22.880 1.00 40.88 204 PRO A CA 1
ATOM 1545 C C . PRO A 1 204 ? 15.837 15.751 -21.711 1.00 40.88 204 PRO A C 1
ATOM 1547 O O . PRO A 1 204 ? 16.143 16.258 -20.628 1.00 40.88 204 PRO A O 1
ATOM 1550 N N . ARG A 1 205 ? 15.862 14.421 -21.923 1.00 41.06 205 ARG A N 1
ATOM 1551 C CA . ARG A 1 205 ? 17.004 13.667 -21.442 1.00 41.06 205 ARG A CA 1
ATOM 1552 C C . ARG A 1 205 ? 18.099 14.631 -21.800 1.00 41.06 205 ARG A C 1
ATOM 1554 O O . ARG A 1 205 ? 18.244 14.953 -22.982 1.00 41.06 205 ARG A O 1
ATOM 1561 N N . THR A 1 206 ? 18.748 15.204 -20.803 1.00 38.03 206 THR A N 1
ATOM 1562 C CA . THR A 1 206 ? 20.108 15.582 -21.033 1.00 38.03 206 THR A CA 1
ATOM 1563 C C . THR A 1 206 ? 20.684 14.272 -21.566 1.00 38.03 206 THR A C 1
ATOM 1565 O O . THR A 1 206 ? 21.094 13.370 -20.844 1.00 38.03 206 THR A O 1
ATOM 1568 N N . SER A 1 207 ? 20.676 14.131 -22.899 1.00 36.22 207 SER A N 1
ATOM 1569 C CA . SER A 1 207 ? 21.906 13.965 -23.598 1.00 36.22 207 SER A CA 1
ATOM 1570 C C . SER A 1 207 ? 22.879 14.655 -22.668 1.00 36.22 207 SER A C 1
ATOM 1572 O O . SER A 1 207 ? 22.844 15.871 -22.473 1.00 36.22 207 SER A O 1
ATOM 1574 N N . HIS A 1 208 ? 23.711 13.864 -22.024 1.00 38.03 208 HIS A N 1
ATOM 1575 C CA . HIS A 1 208 ? 25.084 14.260 -22.077 1.00 38.03 208 HIS A CA 1
ATOM 1576 C C . HIS A 1 208 ? 25.393 14.516 -23.580 1.00 38.03 208 HIS A C 1
ATOM 1578 O O . HIS A 1 208 ? 26.077 13.734 -24.219 1.00 38.03 208 HIS A O 1
ATOM 1584 N N . GLU A 1 209 ? 24.890 15.623 -24.163 1.00 38.38 209 GLU A N 1
ATOM 1585 C CA . GLU A 1 209 ? 25.744 16.736 -24.492 1.00 38.38 209 GLU A CA 1
ATOM 1586 C C . GLU A 1 209 ? 26.675 16.790 -23.304 1.00 38.38 209 GLU A C 1
ATOM 1588 O O . GLU A 1 209 ? 26.372 17.291 -22.221 1.00 38.38 209 GLU A O 1
ATOM 1593 N N . THR A 1 210 ? 27.747 16.015 -23.460 1.00 40.97 210 THR A N 1
ATOM 1594 C CA . THR A 1 210 ? 29.002 16.308 -22.832 1.00 40.97 210 THR A CA 1
ATOM 1595 C C 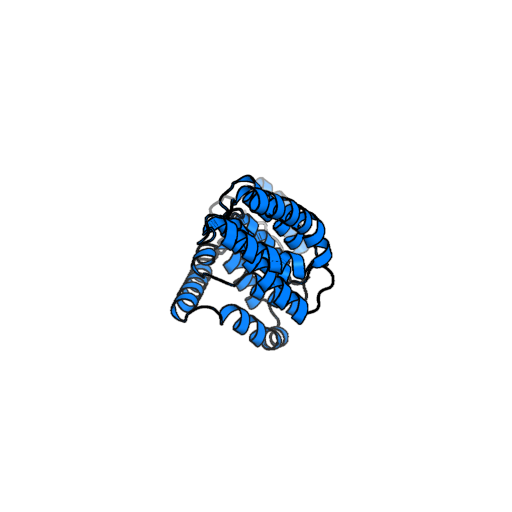. THR A 1 210 ? 29.050 17.810 -22.928 1.00 40.97 210 THR A C 1
ATOM 1597 O O . THR A 1 210 ? 29.039 18.346 -24.039 1.00 40.97 210 THR A O 1
ATOM 1600 N N . ASP A 1 211 ? 28.909 18.471 -21.788 1.00 40.94 211 ASP A N 1
ATOM 1601 C CA . ASP A 1 211 ? 29.172 19.881 -21.704 1.00 40.94 211 ASP A CA 1
ATOM 1602 C C . ASP A 1 211 ? 30.659 19.977 -22.035 1.00 40.94 211 ASP A C 1
ATOM 1604 O O . ASP A 1 211 ? 31.533 19.933 -21.175 1.00 40.94 211 ASP A O 1
ATOM 1608 N N . ALA A 1 212 ? 30.954 19.977 -23.335 1.00 47.03 212 ALA A N 1
ATOM 1609 C CA . ALA A 1 212 ? 32.258 20.193 -23.915 1.00 47.03 212 ALA A CA 1
ATOM 1610 C C . ALA A 1 212 ? 32.666 21.659 -23.699 1.00 47.03 212 ALA A C 1
ATOM 1612 O O . ALA A 1 212 ? 33.684 22.097 -24.225 1.00 47.03 212 ALA A O 1
ATOM 1613 N N . SER A 1 213 ? 31.886 22.412 -22.909 1.00 47.00 213 SER A N 1
ATOM 1614 C CA . SER A 1 213 ? 32.246 23.693 -22.333 1.00 47.00 213 SER A CA 1
ATOM 1615 C C . SER A 1 213 ? 32.691 23.613 -20.865 1.00 47.00 213 SER A C 1
ATOM 1617 O O . SER A 1 213 ? 33.174 24.622 -20.346 1.00 47.00 213 SER A O 1
ATOM 1619 N N . ALA A 1 214 ? 32.650 22.455 -20.194 1.00 53.06 214 ALA A N 1
ATOM 1620 C CA . ALA A 1 214 ? 33.540 22.235 -19.059 1.00 53.06 214 ALA A CA 1
ATOM 1621 C C . ALA A 1 214 ? 34.925 21.947 -19.643 1.00 53.06 214 ALA A C 1
ATOM 1623 O O . ALA A 1 214 ? 35.236 20.801 -19.964 1.00 53.06 214 ALA A O 1
ATOM 1624 N N . ALA A 1 215 ? 35.719 23.002 -19.856 1.00 63.34 215 ALA A N 1
ATOM 1625 C CA . ALA A 1 215 ? 37.078 22.900 -20.377 1.00 63.34 215 ALA A CA 1
ATOM 1626 C C . ALA A 1 215 ? 37.827 21.790 -19.626 1.00 63.34 215 ALA A C 1
ATOM 1628 O O . ALA A 1 215 ? 38.131 21.918 -18.437 1.00 63.34 215 ALA A O 1
ATOM 1629 N N . LEU A 1 216 ? 38.040 20.663 -20.308 1.00 72.06 216 LEU A N 1
ATOM 1630 C CA . LEU A 1 216 ? 38.726 19.522 -19.731 1.00 72.06 216 LEU A CA 1
ATOM 1631 C C . LEU A 1 216 ? 40.140 19.968 -19.369 1.00 72.06 216 LEU A C 1
ATOM 1633 O O . LEU A 1 216 ? 40.831 20.572 -20.184 1.00 72.06 216 LEU A O 1
ATOM 1637 N N . ASP A 1 217 ? 40.558 19.672 -18.144 1.00 79.81 217 ASP A N 1
ATOM 1638 C CA . ASP A 1 217 ? 41.908 19.967 -17.677 1.00 79.81 217 ASP A CA 1
ATOM 1639 C C . ASP A 1 217 ? 42.919 19.178 -18.536 1.00 79.81 217 ASP A C 1
ATOM 1641 O O . ASP A 1 217 ? 42.952 17.940 -18.449 1.00 79.81 217 ASP A O 1
ATOM 1645 N N . PRO A 1 218 ? 43.728 19.853 -19.374 1.00 79.25 218 PRO A N 1
ATOM 1646 C CA . PRO A 1 218 ? 44.581 19.190 -20.354 1.00 79.25 218 PRO A CA 1
ATOM 1647 C C . PRO A 1 218 ? 45.626 18.286 -19.690 1.00 79.25 218 PRO A C 1
ATOM 1649 O O . PRO A 1 218 ? 45.958 17.233 -20.238 1.00 79.25 218 PRO A O 1
ATOM 1652 N N . GLU A 1 219 ? 46.081 18.613 -18.474 1.00 76.56 219 GLU A N 1
ATOM 1653 C CA . GLU A 1 219 ? 47.031 17.769 -17.744 1.00 76.56 219 GLU A CA 1
ATOM 1654 C C . GLU A 1 219 ? 46.397 16.463 -17.263 1.00 76.56 219 GLU A C 1
ATOM 1656 O O . GLU A 1 219 ? 47.060 15.423 -17.200 1.00 76.56 219 GLU A O 1
ATOM 1661 N N . ARG A 1 220 ? 45.111 16.492 -16.900 1.00 75.50 220 ARG A N 1
ATOM 1662 C CA . ARG A 1 220 ? 44.376 15.283 -16.508 1.00 75.50 220 ARG A CA 1
ATOM 1663 C C . ARG A 1 220 ? 43.994 14.439 -17.713 1.00 75.50 220 ARG A C 1
ATOM 1665 O O . ARG A 1 220 ? 44.097 13.216 -17.632 1.00 75.50 220 ARG A O 1
ATOM 1672 N N . VAL A 1 221 ? 43.620 15.068 -18.826 1.00 83.44 221 VAL A N 1
ATOM 1673 C CA . VAL A 1 221 ? 43.329 14.367 -20.084 1.00 83.44 221 VAL A CA 1
ATOM 1674 C C . VAL A 1 221 ? 44.567 13.623 -20.583 1.00 83.44 221 VAL A C 1
ATOM 1676 O O . VAL A 1 221 ? 44.478 12.423 -20.844 1.00 83.44 221 VAL A O 1
ATOM 1679 N N . ALA A 1 222 ? 45.735 14.275 -20.608 1.00 86.25 222 ALA A N 1
ATOM 1680 C CA . ALA A 1 222 ? 46.990 13.669 -21.064 1.00 86.25 222 ALA A CA 1
ATOM 1681 C C . ALA A 1 222 ? 47.386 12.404 -20.276 1.00 86.25 222 ALA A C 1
ATOM 1683 O O . ALA A 1 222 ? 47.977 11.483 -20.834 1.00 86.25 222 ALA A O 1
ATOM 1684 N N . LYS A 1 223 ? 47.021 12.318 -18.989 1.00 86.50 223 LYS A N 1
ATOM 1685 C CA . LYS A 1 223 ? 47.315 11.148 -18.141 1.00 86.50 223 LYS A CA 1
ATOM 1686 C C . LYS A 1 223 ? 46.445 9.931 -18.458 1.00 86.50 223 LYS A C 1
ATOM 1688 O O . LYS A 1 223 ? 46.870 8.805 -18.217 1.00 86.50 223 LYS A O 1
ATOM 1693 N N . VAL A 1 224 ? 45.229 10.142 -18.959 1.00 85.12 224 VAL A N 1
ATOM 1694 C CA . VAL A 1 224 ? 44.227 9.076 -19.146 1.00 85.12 224 VAL A CA 1
ATOM 1695 C C . VAL A 1 224 ? 44.107 8.658 -20.617 1.00 85.12 224 VAL A C 1
ATOM 1697 O O . VAL A 1 224 ? 43.781 7.505 -20.905 1.00 85.12 224 VAL A O 1
ATOM 1700 N N . LEU A 1 225 ? 44.441 9.555 -21.552 1.00 88.19 225 LEU A N 1
ATOM 1701 C CA . LEU A 1 225 ? 44.364 9.330 -23.000 1.00 88.19 225 LEU A CA 1
ATOM 1702 C C . LEU A 1 225 ? 45.106 8.067 -23.485 1.00 88.19 225 LEU A C 1
ATOM 1704 O O . LEU A 1 225 ? 44.501 7.296 -24.232 1.00 88.19 225 LEU A O 1
ATOM 1708 N N . PRO A 1 226 ? 46.350 7.778 -23.046 1.00 87.00 226 PRO A N 1
ATOM 1709 C CA . PRO A 1 226 ? 47.080 6.590 -23.497 1.00 87.00 226 PRO A CA 1
ATOM 1710 C C . PRO A 1 226 ? 46.403 5.277 -23.082 1.00 87.00 226 PRO A C 1
ATOM 1712 O O . PRO A 1 226 ? 46.395 4.305 -23.835 1.00 87.00 226 PRO A O 1
ATOM 1715 N N . ILE A 1 227 ? 45.791 5.253 -21.894 1.00 85.94 227 ILE A N 1
ATOM 1716 C CA . ILE A 1 227 ? 45.094 4.071 -21.370 1.00 85.94 227 ILE A CA 1
ATOM 1717 C C . ILE A 1 227 ? 43.805 3.837 -22.159 1.00 85.94 227 ILE A C 1
ATOM 1719 O O . ILE A 1 227 ? 43.522 2.712 -22.562 1.00 85.94 227 ILE A O 1
ATOM 1723 N N . LEU A 1 228 ? 43.041 4.899 -22.422 1.00 83.62 228 LEU A N 1
ATOM 1724 C CA . LEU A 1 228 ? 41.822 4.811 -23.226 1.00 83.62 228 LEU A CA 1
ATOM 1725 C C . LEU A 1 228 ? 42.123 4.400 -24.670 1.00 83.62 228 LEU A C 1
ATOM 1727 O O . LEU A 1 228 ? 41.416 3.564 -25.217 1.00 83.62 228 LEU A O 1
ATOM 1731 N N . SER A 1 229 ? 43.200 4.919 -25.257 1.00 87.56 229 SER A N 1
ATOM 1732 C CA . SER A 1 229 ? 43.693 4.526 -26.583 1.00 87.56 229 SER A CA 1
ATOM 1733 C C . SER A 1 229 ? 44.004 3.026 -26.665 1.00 87.56 229 SER A C 1
ATOM 1735 O O . SER A 1 229 ? 43.600 2.362 -27.621 1.00 87.56 229 SER A O 1
ATOM 1737 N N . LEU A 1 230 ? 44.633 2.468 -25.626 1.00 83.31 230 LEU A N 1
ATOM 1738 C CA . LEU A 1 230 ? 44.943 1.042 -25.534 1.00 83.31 230 LEU A CA 1
ATOM 1739 C C . LEU A 1 230 ? 43.695 0.170 -25.318 1.00 83.31 230 LEU A C 1
ATOM 1741 O O . LEU A 1 230 ? 43.576 -0.886 -25.933 1.00 83.31 230 LEU A O 1
ATOM 1745 N N . LEU A 1 231 ? 42.752 0.617 -24.483 1.00 82.88 231 LEU A N 1
ATOM 1746 C CA . LEU A 1 231 ? 41.497 -0.098 -24.217 1.00 82.88 231 LEU A CA 1
ATOM 1747 C C . LEU A 1 231 ? 40.530 -0.071 -25.406 1.00 82.88 231 LEU A C 1
ATOM 1749 O O . LEU A 1 231 ? 39.805 -1.036 -25.630 1.00 82.88 231 LEU A O 1
ATOM 1753 N N . LEU A 1 232 ? 40.512 1.032 -26.155 1.00 85.56 232 LEU A N 1
ATOM 1754 C CA . LEU A 1 232 ? 39.606 1.249 -27.284 1.00 85.56 232 LEU A CA 1
ATOM 1755 C C . LEU A 1 232 ? 40.229 0.858 -28.633 1.00 85.56 232 LEU A C 1
ATOM 1757 O O . LEU A 1 232 ? 39.529 0.843 -29.641 1.00 85.56 232 LEU A O 1
ATOM 1761 N N . GLY A 1 233 ? 41.526 0.538 -28.667 1.00 86.44 233 GLY A N 1
ATOM 1762 C CA . GLY A 1 233 ? 42.235 0.123 -29.881 1.00 86.44 233 GLY A CA 1
ATOM 1763 C C . GLY A 1 233 ? 42.430 1.237 -30.915 1.00 86.44 233 GLY A C 1
ATOM 1764 O O . GLY A 1 233 ? 42.617 0.946 -32.096 1.00 86.44 233 GLY A O 1
ATOM 1765 N N . VAL A 1 234 ? 42.381 2.505 -30.498 1.00 86.25 234 VAL A N 1
ATOM 1766 C CA . VAL A 1 234 ? 42.485 3.679 -31.382 1.00 86.25 234 VAL A CA 1
ATOM 1767 C C . VAL A 1 234 ? 43.847 4.333 -31.192 1.00 86.25 234 VAL A C 1
ATOM 1769 O O . VAL A 1 234 ? 44.239 4.581 -30.057 1.00 86.25 234 VAL A O 1
ATOM 1772 N N . ARG A 1 235 ? 44.576 4.641 -32.271 1.00 76.19 235 ARG A N 1
ATOM 1773 C CA . ARG A 1 235 ? 45.846 5.387 -32.191 1.00 76.19 235 ARG A CA 1
ATOM 1774 C C . ARG A 1 235 ? 45.587 6.878 -31.976 1.00 76.19 235 ARG A C 1
ATOM 1776 O O . ARG A 1 235 ? 44.732 7.450 -32.641 1.00 76.19 235 ARG A O 1
ATOM 1783 N N . LEU A 1 236 ? 46.325 7.484 -31.050 1.00 72.19 236 LEU A N 1
ATOM 1784 C CA . LEU A 1 236 ? 46.351 8.935 -30.881 1.00 72.19 236 LEU A CA 1
ATOM 1785 C C . LEU A 1 236 ? 47.339 9.507 -31.898 1.00 72.19 236 LEU A C 1
ATOM 1787 O O . LEU A 1 236 ? 48.513 9.139 -31.870 1.00 72.19 236 LEU A O 1
ATOM 1791 N N . ASP A 1 237 ? 46.867 10.369 -32.795 1.00 65.19 237 ASP A N 1
ATOM 1792 C CA . ASP A 1 237 ? 47.753 11.132 -33.671 1.00 65.19 237 ASP A CA 1
ATOM 1793 C C . ASP A 1 237 ? 48.402 12.250 -32.842 1.00 65.19 237 ASP A C 1
ATOM 1795 O O . ASP A 1 237 ? 47.722 13.119 -32.295 1.00 65.19 237 ASP A O 1
ATOM 1799 N N . GLU A 1 238 ? 49.728 12.207 -32.704 1.00 57.34 238 GLU A N 1
ATOM 1800 C CA . GLU A 1 238 ? 50.511 13.255 -32.045 1.00 57.34 238 GLU A CA 1
ATOM 1801 C C . GLU A 1 238 ? 50.622 14.480 -32.963 1.00 57.34 238 GLU A C 1
ATOM 1803 O O . GLU A 1 238 ? 51.647 14.710 -33.604 1.00 57.34 238 GLU A O 1
ATOM 1808 N N . THR A 1 239 ? 49.571 15.294 -33.034 1.00 45.50 239 THR A N 1
ATOM 1809 C CA . THR A 1 239 ? 49.680 16.652 -33.579 1.00 45.50 239 THR A CA 1
ATOM 1810 C C . THR A 1 239 ? 48.915 17.646 -32.710 1.00 45.50 239 THR A C 1
ATOM 1812 O O . THR A 1 239 ? 47.707 17.785 -32.869 1.00 45.50 239 THR A O 1
ATOM 1815 N N . VAL A 1 240 ? 49.696 18.282 -31.821 1.00 38.22 240 VAL A N 1
ATOM 1816 C CA . VAL A 1 240 ? 49.547 19.567 -31.092 1.00 38.22 240 VAL A CA 1
ATOM 1817 C C . VAL A 1 240 ? 48.165 19.929 -30.550 1.00 38.22 240 VAL A C 1
ATOM 1819 O O . VAL A 1 240 ? 47.299 20.355 -31.341 1.00 38.22 240 VAL A O 1
#

pLDDT: mean 85.87, std 13.48, range [36.22, 97.5]

Sequence (240 aa):
MPKLLEAFPALAQAIRYGSVRQTPTAPILAIAEGLFERILIGLPGACTSLDDDAAHQRREQLRAMHAAVALLEGGTRAEDWSKALEGLTQRDAVHGLVRGAALRLRVELGQVKDEALGVLARKALSTAVPPSEAAAWLEGLVSGSALVLLHRGELWSALDGWLSNLARDTFIEQLPLVRRAFSGFSVSERRAMAEHIRHLSASPRTSHETDASAALDPERVAKVLPILSLLLGVRLDETV

InterPro domains:
  IPR043737 Family of unknown function DUF5682 [PF18934] (2-232)

Foldseek 3Di:
DLVLLVVLLVLLCCLLVPDPVNDPNVVSVVVSVVSLVVCLVCVQVCQFPDDPVRLVSVLVSLVSSLVSLVSNDDDVSLVSLLVSLVSQLPDPRGQLLSNLLSVQSCLVSVNADLVNLLVSLLVLLDPVHDLVSSLSNLLNNLDDDLVSCLPNLSNLVSVCVSLVPDDPVSNVVSVVSNCNSNVRDDPVSVVSSVVSSVVSVVVPPPPPPVCVVVPPDVVVCVVCVVVVCVVVVHDDDPDD

Secondary structure (DSSP, 8-state):
-HHHHHHHHHHHHHHHH--TT---SHHHHHHHHHHHHHHHHHTTGGGBS--HHHHHHHHHHHHHHHHHHHHT--HHHHHHHHHHHHHHHT-TTB-HHHHHHHHHHHHHTT-S-HHHHHHHHHHHTSTTS-HHHHHHHHHHHS-S-THHHHT-HHHHHHHHHHHHHS-HHHHHHHHHHHHHHTTTS-HHHHHHHHHHHHHHHHS--------TTS---HHHHHHHHHHHHHHHT-PPP---

Organism: Stigmatella aurantiaca (strain DW4/3-1) (NCBI:txid378806)

Radius of gyration: 24.52 Å; chains: 1; bounding box: 78×40×61 Å